Protein AF-A0A2E9XJE7-F1 (afdb_monomer)

pLDDT: mean 85.97, std 11.68, range [42.31, 97.25]

Radius of gyration: 36.04 Å; Cα contacts (8 Å, |Δi|>4): 326; chains: 1; bounding box: 102×70×94 Å

Foldseek 3Di:
DDDDDDDDPPPPPDDDDPVNVVVVVVVVVVVVVVVVVVVVVVVVVVVVVVVVVVVVVLVVVVVVVVVVLQVQQLAQDAADQDDCPDQDQADLLHFPDPPCFSNLSPCQKDKDAQDAFQDDDQPAATFAGRKMKIKGKHWDPDFDPDFDQQFWKWKCDPHDTTIDHSVVVVPDPPDDPPIGITTIWMWMWGAHPVRFIWIWIDGRRGIDYIDTD

Secondary structure (DSSP, 8-state):
-------------PPPPHHHHHHHHHHHHHHHHHHHHHHHHHHHHHHHHHHHHHHHHHHHHHHHHHHHHHHTTT---SSBPP--TTPPPPPTT----GGGGTGGGS-SEEEE-SPPTT-BSTT-PBBPTT--EEEEEEE-SS--SS--TT-EEEEEETTEEEEEEHHHHHHSS---TT-EEEEEEEEEEEEBTTS-EEEEEEETTEEPPPEE-

Nearest PDB structures (foldseek):
  3e2l-assembly2_D  TM=5.881E-01  e=7.732E+00  Streptomyces clavuligerus

Structure (mmCIF, N/CA/C/O backbone):
data_AF-A0A2E9XJE7-F1
#
_entry.id   AF-A0A2E9XJE7-F1
#
loop_
_atom_site.group_PDB
_atom_site.id
_atom_site.type_symbol
_atom_site.label_atom_id
_atom_site.label_alt_id
_atom_site.label_comp_id
_atom_site.label_asym_id
_atom_site.label_entity_id
_atom_site.label_seq_id
_atom_site.pdbx_PDB_ins_code
_atom_site.Cartn_x
_atom_site.Cartn_y
_atom_site.Cartn_z
_atom_site.occupancy
_atom_site.B_iso_or_equiv
_atom_site.auth_seq_id
_atom_site.auth_comp_id
_atom_site.auth_asym_id
_atom_site.auth_atom_id
_atom_site.pdbx_PDB_model_num
ATOM 1 N N . MET A 1 1 ? -74.891 51.636 64.991 1.00 42.31 1 MET A N 1
ATOM 2 C CA . MET A 1 1 ? -74.901 50.156 64.905 1.00 42.31 1 MET A CA 1
ATOM 3 C C . MET A 1 1 ? -75.033 49.793 63.431 1.00 42.31 1 MET A C 1
ATOM 5 O O . MET A 1 1 ? -75.981 50.263 62.832 1.00 42.31 1 MET A O 1
ATOM 9 N N . GLY A 1 2 ? -74.131 49.077 62.762 1.00 48.50 2 GLY A N 1
ATOM 10 C CA . GLY A 1 2 ? -72.952 48.334 63.213 1.00 48.50 2 GLY A CA 1
ATOM 11 C C . GLY A 1 2 ? -71.793 48.396 62.197 1.00 48.50 2 GLY A C 1
ATOM 12 O O . GLY A 1 2 ? -71.885 49.136 61.218 1.00 48.50 2 GLY A O 1
ATOM 13 N N . PRO A 1 3 ? -70.675 47.701 62.462 1.00 59.22 3 PRO A N 1
ATOM 14 C CA . PRO A 1 3 ? -69.428 47.903 61.730 1.00 59.22 3 PRO A CA 1
ATOM 15 C C . PRO A 1 3 ? -69.315 47.019 60.476 1.00 59.22 3 PRO A C 1
ATOM 17 O O . PRO A 1 3 ? -69.743 45.867 60.468 1.00 59.22 3 PRO A O 1
ATOM 20 N N . LEU A 1 4 ? -68.683 47.565 59.432 1.00 58.56 4 LEU A N 1
ATOM 21 C CA . LEU A 1 4 ? -68.211 46.838 58.250 1.00 58.56 4 LEU A CA 1
ATOM 22 C C . LEU A 1 4 ? -66.906 46.112 58.599 1.00 58.56 4 LEU A C 1
ATOM 24 O O . LEU A 1 4 ? -65.885 46.742 58.873 1.00 58.56 4 LEU A O 1
ATOM 28 N N . ILE A 1 5 ? -66.957 44.782 58.611 1.00 64.81 5 ILE A N 1
ATOM 29 C CA . ILE A 1 5 ? -65.820 43.909 58.907 1.00 64.81 5 ILE A CA 1
ATOM 30 C C . ILE A 1 5 ? -65.052 43.665 57.603 1.00 64.81 5 ILE A C 1
ATOM 32 O O . ILE A 1 5 ? -65.532 42.971 56.710 1.00 64.81 5 ILE A O 1
ATOM 36 N N . TRP A 1 6 ? -63.849 44.227 57.495 1.00 63.44 6 TRP A N 1
ATOM 37 C CA . TRP A 1 6 ? -62.890 43.870 56.452 1.00 63.44 6 TRP A CA 1
ATOM 38 C C . TRP A 1 6 ? -62.159 42.591 56.864 1.00 63.44 6 TRP A C 1
ATOM 40 O O . TRP A 1 6 ? -61.369 42.600 57.807 1.00 63.44 6 TRP A O 1
ATOM 50 N N . HIS A 1 7 ? -62.400 41.486 56.158 1.00 63.06 7 HIS A N 1
ATOM 51 C CA . HIS A 1 7 ? -61.581 40.283 56.292 1.00 63.06 7 HIS A CA 1
ATOM 52 C C . HIS A 1 7 ? -60.268 40.492 55.525 1.00 63.06 7 HIS A C 1
ATOM 54 O O . HIS A 1 7 ? -60.226 40.366 54.301 1.00 63.06 7 HIS A O 1
ATOM 60 N N . SER A 1 8 ? -59.180 40.817 56.229 1.00 65.38 8 SER A N 1
ATOM 61 C CA . SER A 1 8 ? -57.844 40.693 55.647 1.00 65.38 8 SER A CA 1
ATOM 62 C C . SER A 1 8 ? -57.460 39.211 55.647 1.00 65.38 8 SER A C 1
ATOM 64 O O . SER A 1 8 ? -57.259 38.586 56.687 1.00 65.38 8 SER A O 1
ATOM 66 N N . ASN A 1 9 ? -57.394 38.607 54.459 1.00 61.84 9 ASN A N 1
ATOM 67 C CA . ASN A 1 9 ? -56.789 37.288 54.301 1.00 61.84 9 ASN A CA 1
ATOM 68 C C . ASN A 1 9 ? -55.269 37.451 54.396 1.00 61.84 9 ASN A C 1
ATOM 70 O O . ASN A 1 9 ? -54.573 37.612 53.392 1.00 61.84 9 ASN A O 1
ATOM 74 N N . GLY A 1 10 ? -54.755 37.438 55.626 1.00 61.69 10 GLY A N 1
ATOM 75 C CA . GLY A 1 10 ? -53.336 37.248 55.885 1.00 61.69 10 GLY A CA 1
ATOM 76 C C . GLY A 1 10 ? -52.915 35.908 55.292 1.00 61.69 10 GLY A C 1
ATOM 77 O O . GLY A 1 10 ? -53.323 34.850 55.767 1.00 61.69 10 GLY A O 1
ATOM 78 N N . ARG A 1 11 ? -52.131 35.939 54.212 1.00 62.50 11 ARG A N 1
ATOM 79 C CA . ARG A 1 11 ? -51.530 34.729 53.648 1.00 62.50 11 ARG A CA 1
ATOM 80 C C . ARG A 1 11 ? -50.594 34.157 54.709 1.00 62.50 11 ARG A C 1
ATOM 82 O O . ARG A 1 11 ? -49.532 34.720 54.957 1.00 62.50 11 ARG A O 1
ATOM 89 N N . TYR A 1 12 ? -50.994 33.054 55.335 1.00 58.50 12 TYR A N 1
ATOM 90 C CA . TYR A 1 12 ? -50.113 32.270 56.191 1.00 58.50 12 TYR A CA 1
ATOM 91 C C . TYR A 1 12 ? -48.892 31.851 55.370 1.00 58.50 12 TYR A C 1
ATOM 93 O O . TYR A 1 12 ? -48.998 31.027 54.459 1.00 58.50 12 TYR A O 1
ATOM 101 N N . MET A 1 13 ? -47.731 32.423 55.677 1.00 62.25 13 MET A N 1
ATOM 102 C CA . MET A 1 13 ? -46.465 31.865 55.225 1.00 62.25 13 MET A CA 1
ATOM 103 C C . MET A 1 13 ? -46.243 30.562 55.994 1.00 62.25 13 MET A C 1
ATOM 105 O O . MET A 1 13 ? -45.842 30.568 57.154 1.00 62.25 13 MET A O 1
ATOM 109 N N . ARG A 1 14 ? -46.577 29.435 55.361 1.00 69.31 14 ARG A N 1
ATOM 110 C CA . ARG A 1 14 ? -46.209 28.105 55.850 1.00 69.31 14 ARG A CA 1
ATOM 111 C C . ARG A 1 14 ? -44.709 27.918 55.610 1.00 69.31 14 ARG A C 1
ATOM 113 O O . ARG A 1 14 ? -44.267 27.948 54.466 1.00 69.31 14 ARG A O 1
ATOM 120 N N . GLY A 1 15 ? -43.940 27.773 56.688 1.00 74.25 15 GLY A N 1
ATOM 121 C CA . GLY A 1 15 ? -42.554 27.311 56.618 1.00 74.25 15 GLY A CA 1
ATOM 122 C C . GLY A 1 15 ? -42.495 25.845 56.184 1.00 74.25 15 GLY A C 1
ATOM 123 O O . GLY A 1 15 ? -43.436 25.092 56.433 1.00 74.25 15 GLY A O 1
ATOM 124 N N . PHE A 1 16 ? -41.402 25.453 55.532 1.00 77.25 16 PHE A N 1
ATOM 125 C CA . PHE A 1 16 ? -41.155 24.060 55.161 1.00 77.25 16 PHE A CA 1
ATOM 126 C C . PHE A 1 16 ? -40.948 23.206 56.410 1.00 77.25 16 PHE A C 1
ATOM 128 O O . PHE A 1 16 ? -40.182 23.566 57.307 1.00 77.25 16 PHE A O 1
ATOM 135 N N . THR A 1 17 ? -41.606 22.056 56.455 1.00 87.06 17 THR A N 1
ATOM 136 C CA . THR A 1 17 ? -41.366 21.064 57.498 1.00 87.06 17 THR A CA 1
ATOM 137 C C . THR A 1 17 ? -40.082 20.283 57.192 1.00 87.06 17 THR A C 1
ATOM 139 O O . THR A 1 17 ? -39.720 20.054 56.038 1.00 87.06 17 THR A O 1
ATOM 142 N N . LEU A 1 18 ? -39.367 19.856 58.235 1.00 89.69 18 LEU A N 1
ATOM 143 C CA . LEU A 1 18 ? -38.165 19.019 58.123 1.00 89.69 18 LEU A CA 1
ATOM 144 C C . LEU A 1 18 ? -38.369 17.768 57.229 1.00 89.69 18 LEU A C 1
ATOM 146 O O . LEU A 1 18 ? -37.507 17.512 56.384 1.00 89.69 18 LEU A O 1
ATOM 150 N N . PRO A 1 19 ? -39.493 17.020 57.321 1.00 91.38 19 PRO A N 1
ATOM 151 C CA . PRO A 1 19 ? -39.753 15.908 56.406 1.00 91.38 19 PRO A CA 1
ATOM 152 C C . PRO A 1 19 ? -39.945 16.327 54.941 1.00 91.38 19 PRO A C 1
ATOM 154 O O . PRO A 1 19 ? -39.494 15.597 54.063 1.00 91.38 19 PRO A O 1
ATOM 157 N N . GLU A 1 20 ? -40.538 17.489 54.641 1.00 92.00 20 GLU A N 1
ATOM 158 C CA . GLU A 1 20 ? -40.658 17.974 53.253 1.00 92.00 20 GLU A CA 1
ATOM 159 C C . GLU A 1 20 ? -39.285 18.279 52.635 1.00 92.00 20 GLU A C 1
ATOM 161 O O . GLU A 1 20 ? -39.055 17.972 51.465 1.00 92.00 20 GLU A O 1
ATOM 166 N N . LEU A 1 21 ? -38.347 18.819 53.423 1.00 91.75 21 LEU A N 1
ATOM 167 C CA . LEU A 1 21 ? -36.981 19.091 52.965 1.00 91.75 21 LEU A CA 1
ATOM 168 C C . LEU A 1 21 ? -36.206 17.794 52.672 1.00 91.75 21 LEU A C 1
ATOM 170 O O . LEU A 1 21 ? -35.522 17.693 51.653 1.00 91.75 21 LEU A O 1
ATOM 174 N N . LEU A 1 22 ? -36.339 16.787 53.540 1.00 94.62 22 LEU A N 1
ATOM 175 C CA . LEU A 1 22 ? -35.712 15.475 53.344 1.00 94.62 22 LEU A CA 1
ATOM 176 C C . LEU A 1 22 ? -36.278 14.753 52.114 1.00 94.62 22 LEU A C 1
ATOM 178 O O . LEU A 1 22 ? -35.524 14.156 51.338 1.00 94.62 22 LEU A O 1
ATOM 182 N N . LEU A 1 23 ? -37.595 14.838 51.901 1.00 94.56 23 LEU A N 1
ATOM 183 C CA . LEU A 1 23 ? -38.235 14.248 50.728 1.00 94.56 23 LEU A CA 1
ATOM 184 C C . LEU A 1 23 ? -37.757 14.933 49.439 1.00 94.56 23 LEU A C 1
ATOM 186 O O . LEU A 1 23 ? -37.375 14.257 48.488 1.00 94.56 23 LEU A O 1
ATOM 190 N N . ALA A 1 24 ? -37.698 16.266 49.424 1.00 95.19 24 ALA A N 1
ATOM 191 C CA . ALA A 1 24 ? -37.199 17.021 48.277 1.00 95.19 24 ALA A CA 1
ATOM 192 C C . ALA A 1 24 ? -35.726 16.694 47.959 1.00 95.19 24 ALA A C 1
ATOM 194 O O . ALA A 1 24 ? -35.382 16.470 46.797 1.00 95.19 24 ALA A O 1
ATOM 195 N N . ALA A 1 25 ? -34.863 16.610 48.979 1.00 93.81 25 ALA A N 1
ATOM 196 C CA . ALA A 1 25 ? -33.447 16.282 48.804 1.00 93.81 25 ALA A CA 1
ATOM 197 C C . ALA A 1 25 ? -33.233 14.853 48.273 1.00 93.81 25 ALA A C 1
ATOM 199 O O . ALA A 1 25 ? -32.444 14.652 47.348 1.00 93.81 25 ALA A O 1
ATOM 200 N N . SER A 1 26 ? -33.954 13.867 48.816 1.00 95.94 26 SER A N 1
ATOM 201 C CA . SER A 1 26 ? -33.858 12.470 48.364 1.00 95.94 26 SER A CA 1
ATOM 202 C C . SER A 1 26 ? -34.332 12.289 46.919 1.00 95.94 26 SER A C 1
ATOM 204 O O . SER A 1 26 ? -33.652 11.626 46.137 1.00 95.94 26 SER A O 1
ATOM 206 N N . LEU A 1 27 ? -35.432 12.940 46.524 1.00 96.25 27 LEU A N 1
ATOM 207 C CA . LEU A 1 27 ? -35.902 12.943 45.135 1.00 96.25 27 LEU A CA 1
ATOM 208 C C . LEU A 1 27 ? -34.894 13.609 44.190 1.00 96.25 27 LEU A C 1
ATOM 210 O O . LEU A 1 27 ? -34.630 13.082 43.111 1.00 96.25 27 LEU A O 1
ATOM 214 N N . GLY A 1 28 ? -34.284 14.723 44.606 1.00 96.69 28 GLY A N 1
ATOM 215 C CA . GLY A 1 28 ? -33.221 15.376 43.840 1.00 96.69 28 GLY A CA 1
ATOM 216 C C . GLY A 1 28 ? -32.027 14.449 43.589 1.00 96.69 28 GLY A C 1
ATOM 217 O O . GLY A 1 28 ? -31.565 14.341 42.456 1.00 96.69 28 GLY A O 1
ATOM 218 N N . LEU A 1 29 ? -31.574 13.733 44.622 1.00 96.12 29 LEU A N 1
ATOM 219 C CA . LEU A 1 29 ? -30.493 12.743 44.532 1.00 96.12 29 LEU A CA 1
ATOM 220 C C . LEU A 1 29 ? -30.842 11.551 43.630 1.00 96.12 29 LEU A C 1
ATOM 222 O O . LEU A 1 29 ? -30.001 11.102 42.856 1.00 96.12 29 LEU A O 1
ATOM 226 N N . LEU A 1 30 ? -32.077 11.050 43.693 1.00 97.00 30 LEU A N 1
ATOM 227 C CA . LEU A 1 30 ? -32.526 9.955 42.827 1.00 97.00 30 LEU A CA 1
ATOM 228 C C . LEU A 1 30 ? -32.518 10.360 41.348 1.00 97.00 30 LEU A C 1
ATOM 230 O O . LEU A 1 30 ? -32.055 9.599 40.497 1.00 97.00 30 LEU A O 1
ATOM 234 N N . ILE A 1 31 ? -32.993 11.569 41.040 1.00 96.81 31 ILE A N 1
ATOM 235 C CA . ILE A 1 31 ? -33.019 12.085 39.667 1.00 96.81 31 ILE A CA 1
ATOM 236 C C . ILE A 1 31 ? -31.596 12.310 39.144 1.00 96.81 31 ILE A C 1
ATOM 238 O O . ILE A 1 31 ? -31.288 11.915 38.018 1.00 96.81 31 ILE A O 1
ATOM 242 N N . THR A 1 32 ? -30.712 12.922 39.941 1.00 97.25 32 THR A N 1
ATOM 243 C CA . THR A 1 32 ? -29.322 13.151 39.515 1.00 97.25 32 THR A CA 1
ATOM 244 C C . THR A 1 32 ? -28.576 11.842 39.304 1.00 97.25 32 THR A C 1
ATOM 246 O O . THR A 1 32 ? -27.856 11.727 38.315 1.00 97.25 32 THR A O 1
ATOM 249 N N . TRP A 1 33 ? -28.788 10.840 40.161 1.00 96.31 33 TRP A N 1
ATOM 250 C CA . TRP A 1 33 ? -28.203 9.513 39.987 1.00 96.31 33 TRP A CA 1
ATOM 251 C C . TRP A 1 33 ? -28.627 8.871 38.659 1.00 96.31 33 TRP A C 1
ATOM 253 O O . TRP A 1 33 ? -27.770 8.481 37.866 1.00 96.31 33 TRP A O 1
ATOM 263 N N . GLY A 1 34 ? -29.929 8.880 38.349 1.00 95.50 34 GLY A N 1
ATOM 264 C CA . GLY A 1 34 ? -30.425 8.390 37.060 1.00 95.50 34 GLY A CA 1
ATOM 265 C C . GLY A 1 34 ? -29.818 9.136 35.864 1.00 95.50 34 GLY A C 1
ATOM 266 O O . GLY A 1 34 ? -29.434 8.519 34.871 1.00 95.50 34 GLY A O 1
ATOM 267 N N . MET A 1 35 ? -29.657 10.459 35.962 1.00 96.81 35 MET A N 1
ATOM 268 C CA . MET A 1 35 ? -29.031 11.263 34.906 1.00 96.81 35 MET A CA 1
ATOM 269 C C . MET A 1 35 ? -27.545 10.929 34.713 1.00 96.81 35 MET A C 1
ATOM 271 O O . MET A 1 35 ? -27.065 10.877 33.578 1.00 96.81 35 MET A O 1
ATOM 275 N N . VAL A 1 36 ? -26.811 10.687 35.804 1.00 96.56 36 VAL A N 1
ATOM 276 C CA . VAL A 1 36 ? -25.402 10.272 35.752 1.00 96.56 36 VAL A CA 1
ATOM 277 C C . VAL A 1 36 ? -25.267 8.939 35.023 1.00 96.56 36 VAL A C 1
ATOM 279 O O . VAL A 1 36 ? -24.423 8.832 34.133 1.00 96.56 36 VAL A O 1
ATOM 282 N N . ASP A 1 37 ? -26.120 7.963 35.326 1.00 94.62 37 ASP A N 1
ATOM 283 C CA . ASP A 1 37 ? -26.086 6.649 34.679 1.00 94.62 37 ASP A CA 1
ATOM 284 C C . ASP A 1 37 ? -26.396 6.729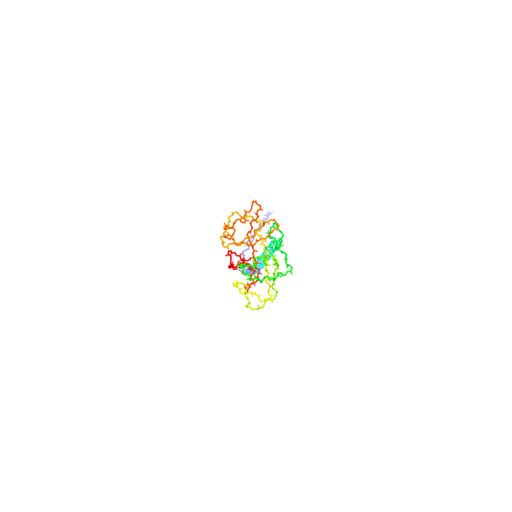 33.182 1.00 94.62 37 ASP A C 1
ATOM 286 O O . ASP A 1 37 ? -25.676 6.149 32.360 1.00 94.62 37 ASP A O 1
ATOM 290 N N . LEU A 1 38 ? -27.418 7.503 32.807 1.00 95.62 38 LEU A N 1
ATOM 291 C CA . LEU A 1 38 ? -27.763 7.741 31.405 1.00 95.62 38 LEU A CA 1
ATOM 292 C C . LEU A 1 38 ? -26.617 8.417 30.649 1.00 95.62 38 LEU A C 1
ATOM 294 O O . LEU A 1 38 ? -26.251 7.979 29.556 1.00 95.62 38 LEU A O 1
ATOM 298 N N . ASN A 1 39 ? -26.012 9.453 31.234 1.00 96.94 39 ASN A N 1
ATOM 299 C CA . ASN A 1 39 ? -24.903 10.163 30.608 1.00 96.94 39 ASN A CA 1
ATOM 300 C C . ASN A 1 39 ? -23.653 9.277 30.500 1.00 96.94 39 ASN A C 1
ATOM 302 O O . ASN A 1 39 ? -23.011 9.225 29.452 1.00 96.94 39 ASN A O 1
ATOM 306 N N . ALA A 1 40 ? -23.336 8.511 31.546 1.00 95.44 40 ALA A N 1
ATOM 307 C CA . ALA A 1 40 ? -22.239 7.550 31.520 1.00 95.44 40 ALA A CA 1
ATOM 308 C C . ALA A 1 40 ? -22.445 6.498 30.423 1.00 95.44 40 ALA A C 1
ATOM 310 O O . ALA A 1 40 ? -21.494 6.129 29.730 1.00 95.44 40 ALA A O 1
ATOM 311 N N . ASN A 1 41 ? -23.684 6.039 30.229 1.00 95.19 41 ASN A N 1
ATOM 312 C CA . ASN A 1 41 ? -24.013 5.115 29.156 1.00 95.19 41 ASN A CA 1
ATOM 313 C C . ASN A 1 41 ? -23.874 5.756 27.771 1.00 95.19 41 ASN A C 1
ATOM 315 O O . ASN A 1 41 ? -23.239 5.175 26.893 1.00 95.19 41 ASN A O 1
ATOM 319 N N . SER A 1 42 ? -24.389 6.974 27.601 1.00 95.00 42 SER A N 1
ATOM 320 C CA . SER A 1 42 ? -24.251 7.750 26.366 1.00 95.00 42 SER A CA 1
ATOM 321 C C . SER A 1 42 ? -22.780 7.926 25.975 1.00 95.00 42 SER A C 1
ATOM 323 O O . SER A 1 42 ? -22.388 7.626 24.850 1.00 95.00 42 SER A O 1
ATOM 325 N N . LEU A 1 43 ? -21.918 8.284 26.934 1.00 96.19 43 LEU A N 1
ATOM 326 C CA . LEU A 1 43 ? -20.478 8.425 26.705 1.00 96.19 43 LEU A CA 1
ATOM 327 C C . LEU A 1 43 ? -19.802 7.110 26.294 1.00 96.19 43 LEU A C 1
ATOM 329 O O . LEU A 1 43 ? -18.887 7.128 25.471 1.00 96.19 43 LEU A O 1
ATOM 333 N N . ARG A 1 44 ? -20.226 5.965 26.845 1.00 95.19 44 ARG A N 1
ATOM 334 C CA . ARG A 1 44 ? -19.712 4.648 26.424 1.00 95.19 44 ARG A CA 1
ATOM 335 C C . ARG A 1 44 ? -20.092 4.339 24.978 1.00 95.19 44 ARG A C 1
ATOM 337 O O . ARG A 1 44 ? -19.219 3.948 24.207 1.00 95.19 44 ARG A O 1
ATOM 344 N N . VAL A 1 45 ? -21.352 4.568 24.611 1.00 95.44 45 VAL A N 1
ATOM 345 C CA . VAL A 1 45 ? -21.853 4.356 23.245 1.00 95.44 45 VAL A CA 1
ATOM 346 C C . VAL A 1 45 ? -21.134 5.268 22.251 1.00 95.44 45 VAL A C 1
ATOM 348 O O . VAL A 1 45 ? -20.668 4.795 21.220 1.00 95.44 45 VAL A O 1
ATOM 351 N N . LEU A 1 46 ? -20.957 6.552 22.577 1.00 95.81 46 LEU A N 1
ATOM 352 C CA . LEU A 1 46 ? -20.238 7.494 21.714 1.00 95.81 46 LEU A CA 1
ATOM 353 C C . LEU A 1 46 ? -18.792 7.057 21.454 1.00 95.81 46 LEU A C 1
ATOM 355 O O . LEU A 1 46 ? -18.341 7.093 20.313 1.00 95.81 46 LEU A O 1
ATOM 359 N N . ARG A 1 47 ? -18.077 6.582 22.482 1.00 94.81 47 ARG A N 1
ATOM 360 C CA . ARG A 1 47 ? -16.707 6.061 22.316 1.00 94.81 47 ARG A CA 1
ATOM 361 C C . ARG A 1 47 ? -16.660 4.809 21.447 1.00 94.81 47 ARG A C 1
ATOM 363 O O . ARG A 1 47 ? -15.691 4.615 20.722 1.00 94.81 47 ARG A O 1
ATOM 370 N N . GLN A 1 48 ? -17.671 3.950 21.539 1.00 94.94 48 GLN A N 1
ATOM 371 C CA . GLN A 1 48 ? -17.766 2.771 20.685 1.00 94.94 48 GLN A CA 1
ATOM 372 C C . GLN A 1 48 ? -17.982 3.176 19.224 1.00 94.94 48 GLN A C 1
ATOM 374 O O . GLN A 1 48 ? -17.227 2.741 18.364 1.00 94.94 48 GLN A O 1
ATOM 379 N N . ILE A 1 49 ? -18.922 4.092 18.969 1.00 95.50 49 ILE A N 1
ATOM 380 C CA . ILE A 1 49 ? -19.176 4.629 17.626 1.00 95.50 49 ILE A CA 1
ATOM 381 C C . ILE A 1 49 ? -17.909 5.261 17.041 1.00 95.50 49 ILE A C 1
ATOM 383 O O . ILE A 1 49 ? -17.604 5.027 15.878 1.00 95.50 49 ILE A O 1
ATOM 387 N N . GLN A 1 50 ? -17.147 6.021 17.832 1.00 95.00 50 GLN A N 1
ATOM 388 C CA . GLN A 1 50 ? -15.891 6.625 17.374 1.00 95.00 50 GLN A CA 1
ATOM 389 C C . GLN A 1 50 ? -14.859 5.574 16.944 1.00 95.00 50 GLN A C 1
ATOM 391 O O . GLN A 1 50 ? -14.278 5.698 15.872 1.00 95.00 50 GLN A O 1
ATOM 396 N N . ARG A 1 51 ? -14.672 4.506 17.729 1.00 91.69 51 ARG A N 1
ATOM 397 C CA . ARG A 1 51 ? -13.748 3.414 17.372 1.00 91.69 51 ARG A CA 1
ATOM 398 C C . ARG A 1 51 ? -14.181 2.680 16.105 1.00 91.69 51 ARG A C 1
ATOM 400 O O . ARG A 1 51 ? -13.343 2.352 15.269 1.00 91.69 51 ARG A O 1
ATOM 407 N N . ASP A 1 52 ? -15.481 2.447 15.957 1.00 92.62 52 ASP A N 1
ATOM 408 C CA . ASP A 1 52 ? -16.029 1.805 14.763 1.00 92.62 52 ASP A CA 1
ATOM 409 C C . ASP A 1 52 ? -15.850 2.714 13.533 1.00 92.62 52 ASP A C 1
ATOM 411 O O . ASP A 1 52 ? -15.462 2.248 12.462 1.00 92.62 52 ASP A O 1
ATOM 415 N N . GLN A 1 53 ? -16.053 4.027 13.689 1.00 93.88 53 GLN A N 1
ATOM 416 C CA . GLN A 1 53 ? -15.810 5.022 12.641 1.00 93.88 53 GLN A CA 1
ATOM 417 C C . GLN A 1 53 ? -14.342 5.055 12.205 1.00 93.88 53 GLN A C 1
ATOM 419 O O . GLN A 1 53 ? -14.082 5.001 11.004 1.00 93.88 53 GLN A O 1
ATOM 424 N N . GLU A 1 54 ? -13.397 5.071 13.148 1.00 90.44 54 GLU A N 1
ATOM 425 C CA . GLU A 1 54 ? -11.958 5.016 12.857 1.00 90.44 54 GLU A CA 1
ATOM 426 C C . GLU A 1 54 ? -11.594 3.754 12.057 1.00 90.44 54 GLU A C 1
ATOM 428 O O . GLU A 1 54 ? -10.881 3.832 11.053 1.00 90.44 54 GLU A O 1
ATOM 433 N N . ALA A 1 55 ? -12.132 2.590 12.438 1.00 88.75 55 ALA A N 1
ATOM 434 C CA . ALA A 1 55 ? -11.897 1.337 11.722 1.00 88.75 55 ALA A CA 1
ATOM 435 C C . ALA A 1 55 ? -12.487 1.356 10.299 1.00 88.75 55 ALA A C 1
ATOM 437 O O . ALA A 1 55 ? -11.856 0.887 9.346 1.00 88.75 55 ALA A O 1
ATOM 438 N N . HIS A 1 56 ? -13.686 1.919 10.129 1.00 92.81 56 HIS A N 1
ATOM 439 C CA . HIS A 1 56 ? -14.326 2.052 8.821 1.00 92.81 56 HIS A CA 1
ATOM 440 C C . HIS A 1 56 ? -13.596 3.034 7.902 1.00 92.81 56 HIS A C 1
ATOM 442 O O . HIS A 1 56 ? -13.452 2.764 6.706 1.00 92.81 56 HIS A O 1
ATOM 448 N N . GLU A 1 57 ? -13.126 4.159 8.434 1.00 93.06 57 GLU A N 1
ATOM 449 C CA . GLU A 1 57 ? -12.354 5.142 7.680 1.00 93.06 57 GLU A CA 1
ATOM 450 C C . GLU A 1 57 ? -10.995 4.575 7.262 1.00 93.06 57 GLU A C 1
ATOM 452 O O . GLU A 1 57 ? -10.660 4.621 6.076 1.00 93.06 57 GLU A O 1
ATOM 457 N N . GLY A 1 58 ? -10.276 3.934 8.190 1.00 90.69 58 GLY A N 1
ATOM 458 C CA . GLY A 1 58 ? -9.019 3.244 7.897 1.00 90.69 58 GLY A CA 1
ATOM 459 C C . GLY A 1 58 ? -9.188 2.156 6.834 1.00 90.69 58 GLY A C 1
ATOM 460 O O . GLY A 1 58 ? -8.413 2.084 5.881 1.00 90.69 58 GLY A O 1
ATOM 461 N N . GLY A 1 59 ? -10.266 1.368 6.917 1.00 91.25 59 GLY A N 1
ATOM 462 C CA . GLY A 1 59 ? -10.604 0.374 5.897 1.00 91.25 59 GLY A CA 1
ATOM 463 C C . GLY A 1 59 ? -10.853 0.991 4.516 1.00 91.25 59 GLY A C 1
ATOM 464 O O . GLY A 1 59 ? -10.321 0.509 3.514 1.00 91.25 59 GLY A O 1
ATOM 465 N N . ARG A 1 60 ? -11.618 2.089 4.438 1.00 93.62 60 ARG A N 1
ATOM 466 C CA . ARG A 1 60 ? -11.865 2.803 3.171 1.00 93.62 60 ARG A CA 1
ATOM 467 C C . ARG A 1 60 ? -10.584 3.396 2.591 1.00 93.62 60 ARG A C 1
ATOM 469 O O . ARG A 1 60 ? -10.373 3.280 1.385 1.00 93.62 60 ARG A O 1
ATOM 476 N N . PHE A 1 61 ? -9.741 3.994 3.428 1.00 94.31 61 PHE A N 1
ATOM 477 C CA . PHE A 1 61 ? -8.456 4.553 3.019 1.00 94.31 61 PHE A CA 1
ATOM 478 C C . PHE A 1 61 ? -7.524 3.472 2.453 1.00 94.31 61 PHE A C 1
ATOM 480 O O . PHE A 1 61 ? -7.011 3.613 1.341 1.00 94.31 61 PHE A O 1
ATOM 487 N N . ALA A 1 62 ? -7.374 2.352 3.166 1.00 93.06 62 ALA A N 1
ATOM 488 C CA . ALA A 1 62 ? -6.576 1.214 2.721 1.00 93.06 62 ALA A CA 1
ATOM 489 C C . ALA A 1 62 ? -7.068 0.651 1.376 1.00 93.06 62 ALA A C 1
ATOM 491 O O . ALA A 1 62 ? -6.266 0.418 0.468 1.00 93.06 62 ALA A O 1
ATOM 492 N N . LEU A 1 63 ? -8.385 0.481 1.213 1.00 93.75 63 LEU A N 1
ATOM 493 C CA . LEU A 1 63 ? -8.980 -0.012 -0.032 1.00 93.75 63 LEU A CA 1
ATOM 494 C C . LEU A 1 63 ? -8.800 0.957 -1.202 1.00 93.75 63 LEU A C 1
ATOM 496 O O . LEU A 1 63 ? -8.474 0.513 -2.303 1.00 93.75 63 LEU A O 1
ATOM 500 N N . ASP A 1 64 ? -8.984 2.264 -0.998 1.00 95.75 64 ASP A N 1
ATOM 501 C CA . ASP A 1 64 ? -8.774 3.242 -2.071 1.00 95.75 64 ASP A CA 1
ATOM 502 C C . ASP A 1 64 ? -7.30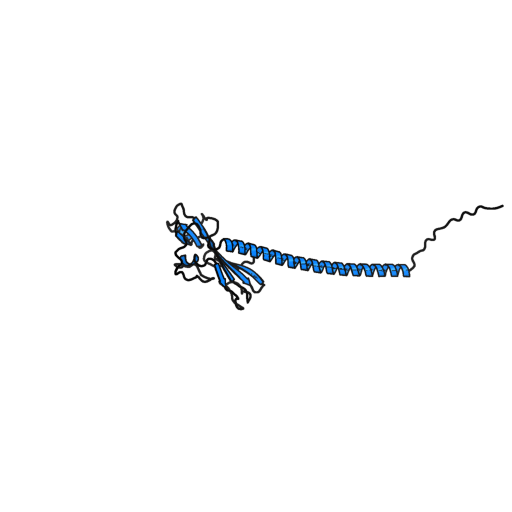1 3.289 -2.493 1.00 95.75 64 ASP A C 1
ATOM 504 O O . ASP A 1 64 ? -6.982 3.324 -3.687 1.00 95.75 64 ASP A O 1
ATOM 508 N N . ARG A 1 65 ? -6.385 3.152 -1.527 1.00 92.81 65 ARG A N 1
ATOM 509 C CA . ARG A 1 65 ? -4.955 3.067 -1.811 1.00 92.81 65 ARG A CA 1
ATOM 510 C C . ARG A 1 65 ? -4.593 1.814 -2.607 1.00 92.81 65 ARG A C 1
ATOM 512 O O . ARG A 1 65 ? -3.871 1.922 -3.599 1.00 92.81 65 ARG A O 1
ATOM 519 N N . LEU A 1 66 ? -5.113 0.648 -2.221 1.00 94.12 66 LEU A N 1
ATOM 520 C CA . LEU A 1 66 ? -4.950 -0.595 -2.983 1.00 94.12 66 LEU A CA 1
ATOM 521 C C . LEU A 1 66 ? -5.528 -0.458 -4.393 1.00 94.12 66 LEU A C 1
ATOM 523 O O . LEU A 1 66 ? -4.877 -0.827 -5.368 1.00 94.12 66 LEU A O 1
ATOM 527 N N . ARG A 1 67 ? -6.721 0.132 -4.524 1.00 95.38 67 ARG A N 1
ATOM 528 C CA . ARG A 1 67 ? -7.370 0.364 -5.818 1.00 95.38 67 ARG A CA 1
ATOM 529 C C . ARG A 1 67 ? -6.512 1.230 -6.735 1.00 95.38 67 ARG A C 1
ATOM 531 O O . ARG A 1 67 ? -6.417 0.936 -7.924 1.00 95.38 67 ARG A O 1
ATOM 538 N N . GLN A 1 68 ? -5.898 2.287 -6.209 1.00 93.62 68 GLN A N 1
ATOM 539 C CA . GLN A 1 68 ? -5.010 3.157 -6.978 1.00 93.62 68 GLN A CA 1
ATOM 540 C C . GLN A 1 68 ? -3.776 2.407 -7.494 1.00 93.62 68 GLN A C 1
ATOM 542 O O . GLN A 1 68 ? -3.392 2.589 -8.647 1.00 93.62 68 GLN A O 1
ATOM 547 N N . GLU A 1 69 ? -3.174 1.557 -6.665 1.00 93.00 69 GLU A N 1
ATOM 548 C CA . GLU A 1 69 ? -1.978 0.790 -7.030 1.00 93.00 69 GLU A CA 1
ATOM 549 C C . GLU A 1 69 ? -2.310 -0.317 -8.039 1.00 93.00 69 GLU A C 1
ATOM 551 O O . GLU A 1 69 ? -1.639 -0.437 -9.061 1.00 93.00 69 GLU A O 1
ATOM 556 N N . ILE A 1 70 ? -3.411 -1.050 -7.835 1.00 94.56 70 ILE A N 1
ATOM 557 C CA . ILE A 1 70 ? -3.886 -2.080 -8.774 1.00 94.56 70 ILE A CA 1
ATOM 558 C C . ILE A 1 70 ? -4.230 -1.469 -10.140 1.00 94.56 70 ILE A C 1
ATOM 560 O O . ILE A 1 70 ? -3.944 -2.073 -11.168 1.00 94.56 70 ILE A O 1
ATOM 564 N N . ARG A 1 71 ? -4.792 -0.253 -10.184 1.00 94.38 71 ARG A N 1
ATOM 565 C CA . ARG A 1 71 ? -5.070 0.459 -11.449 1.00 94.38 71 ARG A CA 1
ATOM 566 C C . ARG A 1 71 ? -3.817 0.763 -12.269 1.00 94.38 71 ARG A C 1
ATOM 568 O O . ARG A 1 71 ? -3.925 0.908 -13.481 1.00 94.38 71 ARG A O 1
ATOM 575 N N . LEU A 1 72 ? -2.664 0.902 -11.618 1.00 92.62 72 LEU A N 1
ATOM 576 C CA . LEU A 1 72 ? -1.378 1.128 -12.276 1.00 92.62 72 LEU A CA 1
ATOM 577 C C . LEU A 1 72 ? -0.613 -0.178 -12.523 1.00 92.62 72 LEU A C 1
ATOM 579 O O . LEU A 1 72 ? 0.470 -0.137 -13.104 1.00 92.62 72 LEU A O 1
ATOM 583 N N . ALA A 1 73 ? -1.133 -1.329 -12.095 1.00 93.19 73 ALA A N 1
ATOM 584 C CA . ALA A 1 73 ? -0.459 -2.604 -12.282 1.00 93.19 73 ALA A CA 1
ATOM 585 C C . ALA A 1 73 ? -0.212 -2.874 -13.772 1.00 93.19 73 ALA A C 1
ATOM 587 O O . ALA A 1 73 ? -1.114 -2.750 -14.599 1.00 93.19 73 ALA A O 1
ATOM 588 N N . GLY A 1 74 ? 1.026 -3.225 -14.119 1.00 91.06 74 GLY A N 1
ATOM 589 C CA . GLY A 1 74 ? 1.424 -3.509 -15.501 1.00 91.06 74 GLY A CA 1
ATOM 590 C C . GLY A 1 74 ? 1.613 -2.275 -16.381 1.00 91.06 74 GLY A C 1
ATOM 591 O O . GLY A 1 74 ? 2.028 -2.406 -17.530 1.00 91.06 74 GLY A O 1
ATOM 592 N N . PHE A 1 75 ? 1.369 -1.069 -15.864 1.00 92.25 75 PHE A N 1
ATOM 593 C CA . PHE A 1 75 ? 1.765 0.147 -16.559 1.00 92.25 75 PHE A CA 1
ATOM 594 C C . PHE A 1 75 ? 3.283 0.295 -16.476 1.00 92.25 75 PHE A C 1
ATOM 596 O O . PHE A 1 75 ? 3.807 0.551 -15.398 1.00 92.25 75 PHE A O 1
ATOM 603 N N . PHE A 1 76 ? 3.987 0.171 -17.600 1.00 90.81 76 PHE A N 1
ATOM 604 C CA . PHE A 1 76 ? 5.448 0.311 -17.653 1.00 90.81 76 PHE A CA 1
ATOM 605 C C . PHE A 1 76 ? 5.932 1.457 -18.556 1.00 90.81 76 PHE A C 1
ATOM 607 O O . PHE A 1 76 ? 7.086 1.865 -18.471 1.00 90.81 76 PHE A O 1
ATOM 614 N N . GLY A 1 77 ? 5.041 2.052 -19.349 1.00 88.31 77 GLY A N 1
ATOM 615 C CA . GLY A 1 77 ? 5.355 3.140 -20.273 1.00 88.31 77 GLY A CA 1
ATOM 616 C C . GLY A 1 77 ? 4.832 2.859 -21.678 1.00 88.31 77 GLY A C 1
ATOM 617 O O . GLY A 1 77 ? 4.034 1.947 -21.885 1.00 88.31 77 GLY A O 1
ATOM 618 N N . SER A 1 78 ? 5.269 3.668 -22.641 1.00 83.19 78 SER A N 1
ATOM 619 C CA . SER A 1 78 ? 4.941 3.503 -24.058 1.00 83.19 78 SER A CA 1
ATOM 620 C C . SER A 1 78 ? 5.933 2.545 -24.718 1.00 83.19 78 SER A C 1
ATOM 622 O O . SER A 1 78 ? 6.952 2.967 -25.254 1.00 83.19 78 SER A O 1
ATOM 624 N N . GLY A 1 79 ? 5.650 1.251 -24.655 1.00 79.50 79 GLY A N 1
ATOM 625 C CA . GLY A 1 79 ? 6.412 0.217 -25.347 1.00 79.50 79 GLY A CA 1
ATOM 626 C C . GLY A 1 79 ? 5.669 -1.112 -25.291 1.00 79.50 79 GLY A C 1
ATOM 627 O O . GLY A 1 79 ? 4.759 -1.289 -24.480 1.00 79.50 79 GLY A O 1
ATOM 628 N N . SER A 1 80 ? 6.025 -2.035 -26.175 1.00 76.44 80 SER A N 1
ATOM 629 C CA . SER A 1 80 ? 5.598 -3.424 -26.075 1.00 76.44 80 SER A CA 1
ATOM 630 C C . SER A 1 80 ? 6.376 -4.121 -24.967 1.00 76.44 80 SER A C 1
ATOM 632 O O . SER A 1 80 ? 7.591 -3.951 -24.839 1.00 76.44 80 SER A O 1
ATOM 634 N N . LEU A 1 81 ? 5.668 -4.927 -24.181 1.00 74.75 81 LEU A N 1
ATOM 635 C CA . LEU A 1 81 ? 6.311 -5.869 -23.274 1.00 74.75 81 LEU A CA 1
ATOM 636 C C . LEU A 1 81 ? 7.108 -6.878 -24.119 1.00 74.75 81 LEU A C 1
ATOM 638 O O . LEU A 1 81 ? 6.618 -7.274 -25.183 1.00 74.75 81 LEU A O 1
ATOM 642 N N . PRO A 1 82 ? 8.309 -7.294 -23.683 1.00 66.75 82 PRO A N 1
ATOM 643 C CA . PRO A 1 82 ? 9.012 -8.399 -24.328 1.00 66.75 82 PRO A CA 1
ATOM 644 C C . PRO A 1 82 ? 8.101 -9.638 -24.361 1.00 66.75 82 PRO A C 1
ATOM 646 O O . PRO A 1 82 ? 7.307 -9.845 -23.442 1.00 66.75 82 PRO A O 1
ATOM 649 N N . SER A 1 83 ? 8.158 -10.428 -25.439 1.00 59.69 83 SER A N 1
ATOM 650 C CA . SER A 1 83 ? 7.280 -11.590 -25.640 1.00 59.69 83 SER A CA 1
ATOM 651 C C . SER A 1 83 ? 7.388 -12.562 -24.460 1.00 59.69 83 SER A C 1
ATOM 653 O O . SER A 1 83 ? 8.423 -13.187 -24.247 1.00 59.69 83 SER A O 1
ATOM 655 N N . THR A 1 84 ? 6.304 -12.678 -23.695 1.00 56.97 84 THR A N 1
ATOM 656 C CA . THR A 1 84 ? 6.221 -13.351 -22.389 1.00 56.97 84 THR A CA 1
ATOM 657 C C . THR A 1 84 ?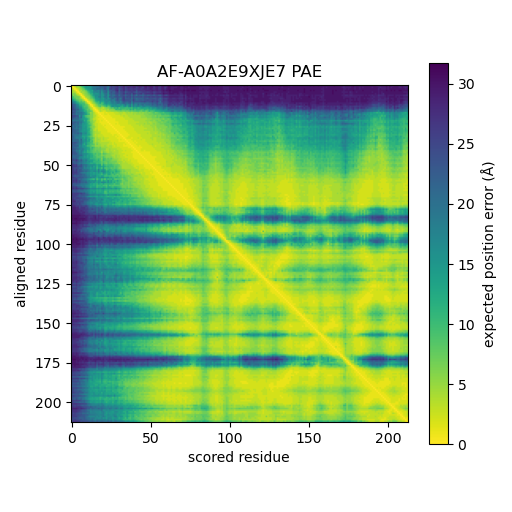 6.020 -14.867 -22.464 1.00 56.97 84 THR A C 1
ATOM 659 O O . THR A 1 84 ? 5.861 -15.500 -21.422 1.00 56.97 84 THR A O 1
ATOM 662 N N . GLU A 1 85 ? 6.020 -15.471 -23.656 1.00 53.19 85 GLU A N 1
ATOM 663 C CA . GLU A 1 85 ? 5.511 -16.838 -23.874 1.00 53.19 85 GLU A CA 1
ATOM 664 C C . GLU A 1 85 ? 6.296 -17.954 -23.160 1.00 53.19 85 GLU A C 1
ATOM 666 O O . GLU A 1 85 ? 5.799 -19.073 -23.063 1.00 53.19 85 GLU A O 1
ATOM 671 N N . LEU A 1 86 ? 7.472 -17.663 -22.594 1.00 53.19 86 LEU A N 1
ATOM 672 C CA . LEU A 1 86 ? 8.273 -18.621 -21.815 1.00 53.19 86 LEU A CA 1
ATOM 673 C C . LEU A 1 86 ? 8.842 -18.040 -20.510 1.00 53.19 86 LEU A C 1
ATOM 675 O O . LEU A 1 86 ? 9.700 -18.662 -19.886 1.00 53.19 86 LEU A O 1
ATOM 679 N N . MET A 1 87 ? 8.405 -16.851 -20.086 1.00 62.44 87 MET A N 1
ATOM 680 C CA . MET A 1 87 ? 8.994 -16.210 -18.910 1.00 62.44 87 MET A CA 1
ATOM 681 C C . MET A 1 87 ? 8.514 -16.878 -17.623 1.00 62.44 87 MET A C 1
ATOM 683 O O . MET A 1 87 ? 7.324 -16.869 -17.298 1.00 62.44 87 MET A O 1
ATOM 687 N N . GLU A 1 88 ? 9.458 -17.425 -16.861 1.00 70.25 88 GLU A N 1
ATOM 688 C CA . GLU A 1 88 ? 9.194 -17.925 -15.519 1.00 70.25 88 GLU A CA 1
ATOM 689 C C . GLU A 1 88 ? 8.682 -16.774 -14.644 1.00 70.25 88 GLU A C 1
ATOM 691 O O . GLU A 1 88 ? 9.285 -15.700 -14.565 1.00 70.25 88 GLU A O 1
ATOM 696 N N . ARG A 1 89 ? 7.532 -16.982 -13.997 1.00 78.38 89 ARG A N 1
ATOM 697 C CA . ARG A 1 89 ? 6.917 -15.978 -13.128 1.00 78.38 89 ARG A CA 1
ATOM 698 C C . ARG A 1 89 ? 7.875 -15.648 -11.973 1.00 78.38 89 ARG A C 1
ATOM 700 O O . ARG A 1 89 ? 8.105 -16.521 -11.132 1.00 78.38 89 ARG A O 1
ATOM 707 N N . PRO A 1 90 ? 8.386 -14.406 -11.855 1.00 82.06 90 PRO A N 1
ATOM 708 C CA . PRO A 1 90 ? 9.323 -14.086 -10.790 1.00 82.06 90 PRO A CA 1
ATOM 709 C C . PRO A 1 90 ? 8.630 -14.144 -9.436 1.00 82.06 90 PRO A C 1
ATOM 711 O O . PRO A 1 90 ? 7.532 -13.603 -9.269 1.00 82.06 90 PRO A O 1
ATOM 714 N N . SER A 1 91 ? 9.313 -14.728 -8.452 1.00 84.69 91 SER A N 1
ATOM 715 C CA . SER A 1 91 ? 8.821 -14.823 -7.078 1.00 84.69 91 SER A CA 1
ATOM 716 C C . SER A 1 91 ? 8.481 -13.449 -6.475 1.00 84.69 91 SER A C 1
ATOM 718 O O . SER A 1 91 ? 8.963 -12.400 -6.908 1.00 84.69 91 SER A O 1
ATOM 720 N N . LEU A 1 92 ? 7.659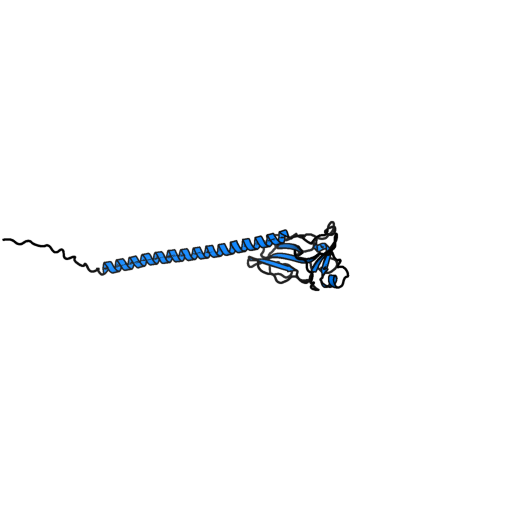 -13.426 -5.422 1.00 86.81 92 LEU A N 1
ATOM 721 C CA . LEU A 1 92 ? 7.255 -12.169 -4.776 1.00 86.81 92 LEU A CA 1
ATOM 722 C C . LEU A 1 92 ? 8.456 -11.375 -4.230 1.00 86.81 92 LEU A C 1
ATOM 724 O O . LEU A 1 92 ? 8.467 -10.146 -4.282 1.00 86.81 92 LEU A O 1
ATOM 728 N N . CYS A 1 93 ? 9.477 -12.081 -3.741 1.00 86.94 93 CYS A N 1
ATOM 729 C CA . CYS A 1 93 ? 10.703 -11.503 -3.188 1.00 86.94 93 CYS A CA 1
ATOM 730 C C . CYS A 1 93 ? 11.861 -11.498 -4.176 1.00 86.94 93 CYS A C 1
ATOM 732 O O . CYS A 1 93 ? 13.020 -11.524 -3.765 1.00 86.94 93 CYS A O 1
ATOM 734 N N . PHE A 1 94 ? 11.546 -11.492 -5.468 1.00 79.75 94 PHE A N 1
ATOM 735 C CA . PHE A 1 94 ? 12.550 -11.471 -6.509 1.00 79.75 94 PHE A CA 1
ATOM 736 C C . PHE A 1 94 ? 13.468 -10.252 -6.353 1.00 79.75 94 PHE A C 1
ATOM 738 O O . PHE A 1 94 ? 12.999 -9.112 -6.292 1.00 79.75 94 PHE A O 1
ATOM 745 N N . ASN A 1 95 ? 14.773 -10.504 -6.262 1.00 72.00 95 ASN A N 1
ATOM 746 C CA . ASN A 1 95 ? 15.782 -9.455 -6.244 1.00 72.00 95 ASN A CA 1
ATOM 747 C C . ASN A 1 95 ? 16.132 -9.103 -7.687 1.00 72.00 95 ASN A C 1
ATOM 749 O O . ASN A 1 95 ? 16.473 -9.980 -8.475 1.00 72.00 95 ASN A O 1
ATOM 753 N N . LEU A 1 96 ? 16.067 -7.818 -8.021 1.00 74.62 96 LEU A N 1
ATOM 754 C CA . LEU A 1 96 ? 16.363 -7.325 -9.363 1.00 74.62 96 LEU A CA 1
ATOM 755 C C . LEU A 1 96 ? 17.878 -7.200 -9.576 1.00 74.62 96 LEU A C 1
ATOM 757 O O . LEU A 1 96 ? 18.433 -6.102 -9.513 1.00 74.62 96 LEU A O 1
ATOM 761 N N . ILE A 1 97 ? 18.528 -8.349 -9.769 1.00 63.16 97 ILE A N 1
ATOM 762 C CA . ILE A 1 97 ? 19.953 -8.478 -10.087 1.00 63.16 97 ILE A CA 1
ATOM 763 C C . ILE A 1 97 ? 20.141 -9.059 -11.499 1.00 63.16 97 ILE A C 1
ATOM 765 O O . ILE A 1 97 ? 19.644 -10.143 -11.794 1.00 63.16 97 ILE A O 1
ATOM 769 N N . GLY A 1 98 ? 20.897 -8.362 -12.352 1.00 63.06 98 GLY A N 1
ATOM 770 C CA . GLY A 1 98 ? 21.410 -8.892 -13.624 1.00 63.06 98 GLY A CA 1
ATOM 771 C C . GLY A 1 98 ? 20.348 -9.301 -14.657 1.00 63.06 98 GLY A C 1
ATOM 772 O O . GLY A 1 98 ? 19.326 -8.640 -14.811 1.00 63.06 98 GLY A O 1
ATOM 773 N N . GLU A 1 99 ? 20.598 -10.406 -15.372 1.00 53.41 99 GLU A N 1
ATOM 774 C CA . GLU A 1 99 ? 19.874 -10.853 -16.586 1.00 53.41 99 GLU A CA 1
ATOM 775 C C . GLU A 1 99 ? 18.371 -11.153 -16.416 1.00 53.41 99 GLU A C 1
ATOM 777 O O . GLU A 1 99 ? 17.671 -11.422 -17.384 1.00 53.41 99 GLU A O 1
ATOM 782 N N . ALA A 1 100 ? 17.827 -11.057 -15.204 1.00 61.53 100 ALA A N 1
ATOM 783 C CA . ALA A 1 100 ? 16.405 -11.269 -14.944 1.00 61.53 100 ALA A CA 1
ATOM 784 C C . ALA A 1 100 ? 15.544 -9.993 -15.032 1.00 61.53 100 ALA A C 1
ATOM 786 O O . ALA A 1 100 ? 14.377 -9.995 -14.633 1.00 61.53 100 ALA A O 1
ATOM 787 N N . HIS A 1 101 ? 16.112 -8.895 -15.533 1.00 72.12 101 HIS A N 1
ATOM 788 C CA . HIS A 1 101 ? 15.437 -7.607 -15.710 1.00 72.12 101 HIS A CA 1
ATOM 789 C C . HIS A 1 101 ? 14.173 -7.694 -16.581 1.00 72.12 101 HIS A C 1
ATOM 791 O O . HIS A 1 101 ? 13.216 -6.963 -16.333 1.00 72.12 101 HIS A O 1
ATOM 797 N N . GLU A 1 102 ? 14.129 -8.612 -17.547 1.00 70.31 102 GLU A N 1
ATOM 798 C CA . GLU A 1 102 ? 12.987 -8.748 -18.455 1.00 70.31 102 GLU A CA 1
ATOM 799 C C . GLU A 1 102 ? 11.799 -9.487 -17.814 1.00 70.31 102 GLU A C 1
ATOM 801 O O . GLU A 1 102 ? 10.644 -9.142 -18.068 1.00 70.31 102 GLU A O 1
ATOM 806 N N . HIS A 1 103 ? 12.049 -10.444 -16.909 1.00 76.44 103 HIS A N 1
ATOM 807 C CA . HIS A 1 103 ? 10.986 -11.217 -16.244 1.00 76.44 103 HIS A CA 1
ATOM 808 C C . HIS A 1 103 ? 10.096 -10.354 -15.344 1.00 76.44 103 HIS A C 1
ATOM 810 O O . HIS A 1 103 ? 8.968 -10.715 -15.020 1.00 76.44 103 HIS A O 1
ATOM 816 N N . VAL A 1 104 ? 10.591 -9.189 -14.938 1.00 79.81 104 VAL A N 1
ATOM 817 C CA . VAL A 1 104 ? 9.908 -8.256 -14.039 1.00 79.81 104 VAL A CA 1
ATOM 818 C C . VAL A 1 104 ? 8.637 -7.673 -14.662 1.00 79.81 104 VAL A C 1
ATOM 820 O O . VAL A 1 104 ? 7.703 -7.306 -13.944 1.00 79.81 104 VAL A O 1
ATOM 823 N N . PHE A 1 105 ? 8.586 -7.615 -15.992 1.00 84.25 105 PHE A N 1
ATOM 824 C CA . PHE A 1 105 ? 7.410 -7.176 -16.734 1.00 84.25 105 PHE A CA 1
ATOM 825 C C . PHE A 1 105 ? 6.311 -8.247 -16.783 1.00 84.25 105 PHE A C 1
ATOM 827 O O . PHE A 1 105 ? 5.143 -7.920 -17.003 1.00 84.25 105 PHE A O 1
ATOM 834 N N . ALA A 1 106 ? 6.660 -9.513 -16.527 1.00 82.81 106 ALA A N 1
ATOM 835 C CA . ALA A 1 106 ? 5.704 -10.602 -16.411 1.00 82.81 106 ALA A CA 1
ATOM 836 C C . ALA A 1 106 ? 5.002 -10.588 -15.042 1.00 82.81 106 ALA A C 1
ATOM 838 O O . ALA A 1 106 ? 5.565 -10.202 -14.013 1.00 82.81 106 ALA A O 1
ATOM 839 N N . ALA A 1 107 ? 3.748 -11.050 -15.034 1.00 86.31 107 ALA A N 1
ATOM 840 C CA . ALA A 1 107 ? 2.895 -11.120 -13.845 1.00 86.31 107 ALA A CA 1
ATOM 841 C C . ALA A 1 107 ? 2.926 -9.822 -13.006 1.00 86.31 107 ALA A C 1
ATOM 843 O O . ALA A 1 107 ? 3.402 -9.825 -11.865 1.00 86.31 107 ALA A O 1
ATOM 844 N N . PRO A 1 108 ? 2.422 -8.697 -13.553 1.00 89.62 108 PRO A N 1
ATOM 845 C CA . PRO A 1 108 ? 2.395 -7.426 -12.833 1.00 89.62 108 PRO A CA 1
ATOM 846 C C . PRO A 1 108 ? 1.536 -7.463 -11.564 1.00 89.62 108 PRO A C 1
ATOM 848 O O . PRO A 1 108 ? 1.704 -6.627 -10.678 1.00 89.62 108 PRO A O 1
ATOM 851 N N . LEU A 1 109 ? 0.634 -8.441 -11.472 1.00 92.19 109 LEU A N 1
ATOM 852 C CA . LEU A 1 109 ? -0.074 -8.815 -10.258 1.00 92.19 109 LEU A CA 1
ATOM 853 C C . LEU A 1 109 ? 0.309 -10.245 -9.869 1.00 92.19 109 LEU A C 1
ATOM 855 O O . LEU A 1 109 ? 0.286 -11.171 -10.687 1.00 92.19 109 LEU A O 1
ATOM 859 N N . ASP A 1 110 ? 0.642 -10.431 -8.599 1.00 91.62 110 ASP A N 1
ATOM 860 C CA . ASP A 1 110 ? 0.886 -11.745 -8.010 1.00 91.62 110 ASP A CA 1
ATOM 861 C C . ASP A 1 110 ? 0.362 -11.787 -6.582 1.00 91.62 110 ASP A C 1
ATOM 863 O O . ASP A 1 110 ? 0.110 -10.753 -5.975 1.00 91.62 110 ASP A O 1
ATOM 867 N N . GLY A 1 111 ? 0.180 -12.976 -6.036 1.00 92.31 111 GLY A N 1
ATOM 868 C CA . GLY A 1 111 ? -0.237 -13.126 -4.666 1.00 92.31 111 GLY A CA 1
ATOM 869 C C . GLY A 1 111 ? -0.062 -14.533 -4.136 1.00 92.31 111 GLY A C 1
ATOM 870 O O . GLY A 1 111 ? 0.145 -15.503 -4.867 1.00 92.31 111 GLY A O 1
ATOM 871 N N . ARG A 1 112 ? -0.144 -14.627 -2.815 1.00 92.81 112 ARG A N 1
ATOM 872 C CA . ARG A 1 112 ? -0.235 -15.890 -2.087 1.00 92.81 112 ARG A CA 1
ATOM 873 C C . ARG A 1 112 ? -1.510 -15.850 -1.273 1.00 92.81 112 ARG A C 1
ATOM 875 O O . ARG A 1 112 ? -1.762 -14.842 -0.618 1.00 92.81 112 ARG A O 1
ATOM 882 N N . ASN A 1 113 ? -2.283 -16.923 -1.337 1.00 93.94 113 ASN A N 1
ATOM 883 C CA . ASN A 1 113 ? -3.486 -17.055 -0.539 1.00 93.94 113 ASN A CA 1
ATOM 884 C C . ASN A 1 113 ? -3.197 -17.814 0.758 1.00 93.94 113 ASN A C 1
ATOM 886 O O . ASN A 1 113 ? -2.287 -18.644 0.797 1.00 93.94 113 ASN A O 1
ATOM 890 N N . ASN A 1 114 ? -3.999 -17.544 1.785 1.00 93.56 114 ASN A N 1
ATOM 891 C CA . ASN A 1 114 ? -4.115 -18.361 2.992 1.00 93.56 114 ASN A CA 1
ATOM 892 C C . ASN A 1 114 ? -2.757 -18.758 3.603 1.00 93.56 114 ASN A C 1
ATOM 894 O O . ASN A 1 114 ? -2.414 -19.941 3.702 1.00 93.56 114 ASN A O 1
ATOM 898 N N . LEU A 1 115 ? -1.947 -17.760 3.960 1.00 93.06 115 LEU A N 1
ATOM 899 C CA . LEU A 1 115 ? -0.600 -18.006 4.469 1.00 93.06 115 LEU A CA 1
ATOM 900 C C . LEU A 1 115 ? -0.630 -18.644 5.859 1.00 93.06 115 LEU A C 1
ATOM 902 O O . LEU A 1 115 ? -1.419 -18.268 6.726 1.00 93.06 115 LEU A O 1
ATOM 906 N N . ALA A 1 116 ? 0.268 -19.607 6.069 1.00 91.00 116 ALA A N 1
ATOM 907 C CA . ALA A 1 116 ? 0.404 -20.310 7.339 1.00 91.00 116 ALA A CA 1
ATOM 908 C C . ALA A 1 116 ? 1.018 -19.415 8.430 1.00 91.00 116 ALA A C 1
ATOM 910 O O . ALA A 1 116 ? 1.729 -18.445 8.142 1.00 91.00 116 ALA A O 1
ATOM 911 N N . ALA A 1 117 ? 0.792 -19.781 9.693 1.00 90.25 117 ALA A N 1
ATOM 912 C CA . ALA A 1 117 ? 1.340 -19.073 10.845 1.00 90.25 117 ALA A CA 1
ATOM 913 C C . ALA A 1 117 ? 2.872 -18.924 10.790 1.00 90.25 117 ALA A C 1
ATOM 915 O O . ALA A 1 117 ? 3.602 -19.823 10.369 1.00 90.25 117 ALA A O 1
ATOM 916 N N . GLY A 1 118 ? 3.370 -17.778 11.263 1.00 86.25 118 GLY A N 1
ATOM 917 C CA . GLY A 1 118 ? 4.803 -17.517 11.416 1.00 86.25 118 GLY A CA 1
ATOM 918 C C . GLY A 1 118 ? 5.563 -17.213 10.121 1.00 86.25 118 GLY A C 1
ATOM 919 O O . GLY A 1 118 ? 6.779 -17.016 10.173 1.00 86.25 118 GLY A O 1
ATOM 920 N N . GLN A 1 119 ? 4.886 -17.135 8.971 1.00 90.50 119 GLN A N 1
ATOM 921 C CA . GLN A 1 119 ? 5.521 -16.748 7.713 1.00 90.50 119 GLN A CA 1
ATOM 922 C C . GLN A 1 119 ? 5.840 -15.247 7.668 1.00 90.50 119 GLN A C 1
ATOM 924 O O . GLN A 1 119 ? 5.135 -14.416 8.235 1.00 90.50 119 GLN A O 1
ATOM 929 N N . SER A 1 120 ? 6.919 -14.889 6.973 1.00 90.12 120 SER A N 1
ATOM 930 C CA . SER A 1 120 ? 7.298 -13.499 6.694 1.00 90.12 120 SER A CA 1
ATOM 931 C C . SER A 1 120 ? 7.612 -13.339 5.210 1.00 90.12 120 SER A C 1
ATOM 933 O O . SER A 1 120 ? 8.040 -14.291 4.556 1.00 90.12 120 SER A O 1
ATOM 935 N N . ILE A 1 121 ? 7.407 -12.135 4.668 1.00 89.00 121 ILE A N 1
ATOM 936 C CA . ILE A 1 121 ? 7.632 -11.850 3.246 1.00 89.00 121 ILE A CA 1
ATOM 937 C C . ILE A 1 121 ? 8.773 -10.848 3.057 1.00 89.00 121 ILE A C 1
ATOM 939 O O . ILE A 1 121 ? 8.767 -9.746 3.605 1.00 89.00 121 ILE A O 1
ATOM 943 N N . CYS A 1 122 ? 9.786 -11.253 2.290 1.00 88.06 122 CYS A N 1
ATOM 944 C CA . CYS A 1 122 ? 10.944 -10.450 1.876 1.00 88.06 122 CYS A CA 1
ATOM 945 C C . CYS A 1 122 ? 11.668 -9.749 3.043 1.00 88.06 122 CYS A C 1
ATOM 947 O O . CYS A 1 122 ? 11.938 -8.546 2.993 1.00 88.06 122 CYS A O 1
ATOM 949 N N . GLY A 1 123 ? 11.914 -10.474 4.142 1.00 85.31 123 GLY A N 1
ATOM 950 C CA . GLY A 1 123 ? 12.495 -9.912 5.370 1.00 85.31 123 GLY A CA 1
ATOM 951 C C . GLY A 1 123 ? 11.580 -8.891 6.058 1.00 85.31 123 GLY A C 1
ATOM 952 O O . GLY A 1 123 ? 12.044 -7.901 6.619 1.00 85.31 123 GLY A O 1
ATOM 953 N N . GLY A 1 124 ? 10.265 -9.014 5.868 1.00 82.44 124 GLY A N 1
ATOM 954 C CA . GLY A 1 124 ? 9.233 -8.233 6.546 1.00 82.44 124 GLY A CA 1
ATOM 955 C C . GLY A 1 124 ? 8.859 -8.811 7.907 1.00 82.44 124 GLY A C 1
ATOM 956 O O . GLY A 1 124 ? 9.424 -9.800 8.365 1.00 82.44 124 GLY A O 1
ATOM 957 N N . GLN A 1 125 ? 7.887 -8.168 8.548 1.00 89.38 125 GLN A N 1
ATOM 958 C CA . GLN A 1 125 ? 7.271 -8.679 9.771 1.00 89.38 125 GLN A CA 1
ATOM 959 C C . GLN A 1 125 ? 6.461 -9.957 9.502 1.00 89.38 125 GLN A C 1
ATOM 961 O O . GLN A 1 125 ? 6.160 -10.280 8.348 1.00 89.38 125 GLN A O 1
ATOM 966 N N . LYS A 1 126 ? 6.114 -10.668 10.579 1.00 93.00 126 LYS A N 1
ATOM 967 C CA . LYS A 1 126 ? 5.274 -11.864 10.513 1.00 93.00 126 LYS A CA 1
ATOM 968 C C . LYS A 1 126 ? 3.878 -11.521 10.007 1.00 93.00 126 LYS A C 1
ATOM 970 O O . LYS A 1 126 ? 3.275 -10.532 10.427 1.00 93.00 126 LYS A O 1
ATOM 975 N N . ILE A 1 127 ? 3.407 -12.351 9.093 1.00 94.12 127 ILE A N 1
ATOM 976 C CA . ILE A 1 127 ? 2.106 -12.248 8.451 1.00 94.12 127 ILE A CA 1
ATOM 977 C C . ILE A 1 127 ? 1.067 -12.895 9.359 1.00 94.12 127 ILE A C 1
ATOM 979 O O . ILE A 1 127 ? 1.343 -13.905 10.007 1.00 94.12 127 ILE A O 1
ATOM 983 N N . LEU A 1 128 ? -0.121 -12.300 9.408 1.00 95.38 128 LEU A N 1
ATOM 984 C CA . LEU A 1 128 ? -1.259 -12.880 10.104 1.00 95.38 128 LEU A CA 1
ATOM 985 C C . LEU A 1 128 ? -1.690 -14.169 9.395 1.00 95.38 128 LEU A C 1
ATOM 987 O O . LEU A 1 128 ? -1.944 -14.164 8.190 1.00 95.38 128 LEU A O 1
ATOM 991 N N . GLU A 1 129 ? -1.786 -15.262 10.146 1.00 96.00 129 GLU A N 1
ATOM 992 C CA . GLU A 1 129 ? -2.260 -16.544 9.622 1.00 96.00 129 GLU A CA 1
ATOM 993 C C . GLU A 1 129 ? -3.628 -16.401 8.938 1.00 96.00 129 GLU A C 1
ATOM 995 O O . GLU A 1 129 ? -4.499 -15.658 9.396 1.00 96.00 129 GLU A O 1
ATOM 1000 N N . GLY A 1 130 ? -3.807 -17.110 7.824 1.00 94.94 130 GLY A N 1
ATOM 1001 C CA . GLY A 1 130 ? -5.046 -17.112 7.051 1.00 94.94 130 GLY A CA 1
ATOM 1002 C C . GLY A 1 130 ? -5.252 -15.872 6.182 1.00 94.94 130 GLY A C 1
ATOM 1003 O O . GLY A 1 130 ? -6.283 -15.762 5.524 1.00 94.94 130 GLY A O 1
ATOM 10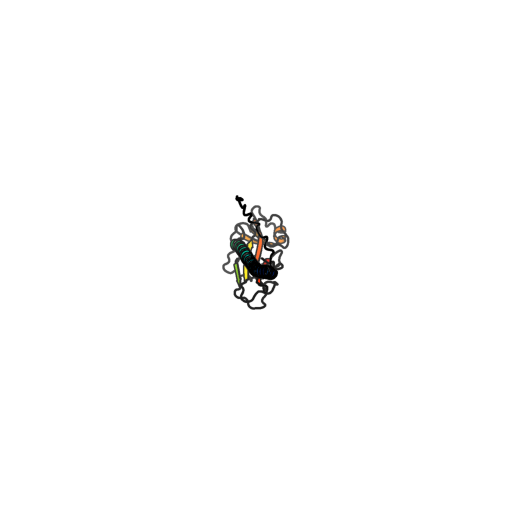04 N N . THR A 1 131 ? -4.291 -14.941 6.162 1.00 95.06 131 THR A N 1
ATOM 1005 C CA . THR A 1 131 ? -4.340 -13.760 5.290 1.00 95.06 131 THR A CA 1
ATOM 1006 C C . THR A 1 131 ? -3.544 -13.944 4.007 1.00 95.06 131 THR A C 1
ATOM 1008 O O . THR A 1 131 ? -2.705 -14.840 3.875 1.00 95.06 131 THR A O 1
ATOM 1011 N N . ASP A 1 132 ? -3.828 -13.062 3.053 1.00 94.12 132 ASP A N 1
ATOM 1012 C CA . ASP A 1 132 ? -3.238 -13.083 1.726 1.00 94.12 132 ASP A CA 1
ATOM 1013 C C . ASP A 1 132 ? -2.120 -12.042 1.596 1.00 94.12 132 ASP A C 1
ATOM 1015 O O . ASP A 1 132 ? -2.090 -11.011 2.277 1.00 94.12 132 ASP A O 1
ATOM 1019 N N . VAL A 1 133 ? -1.212 -12.298 0.659 1.00 94.69 133 VAL A N 1
ATOM 1020 C CA . VAL A 1 133 ? -0.226 -11.322 0.188 1.00 94.69 133 VAL A CA 1
ATOM 1021 C C . VAL A 1 133 ? -0.567 -10.943 -1.242 1.00 94.69 133 VAL A C 1
ATOM 1023 O O . VAL A 1 133 ? -0.780 -11.820 -2.076 1.00 94.69 133 VAL A O 1
ATOM 1026 N N . LEU A 1 134 ? -0.526 -9.647 -1.537 1.00 95.00 134 LEU A N 1
ATOM 1027 C CA . LEU A 1 134 ? -0.685 -9.097 -2.879 1.00 95.00 134 LEU A CA 1
ATOM 1028 C C . LEU A 1 134 ? 0.585 -8.358 -3.303 1.00 95.00 134 LEU A C 1
ATOM 1030 O O . LEU A 1 134 ? 1.072 -7.478 -2.601 1.00 95.00 134 LEU A O 1
ATOM 1034 N N . LEU A 1 135 ? 1.097 -8.683 -4.478 1.00 94.00 135 LEU A N 1
ATOM 1035 C CA . LEU A 1 135 ? 2.189 -8.007 -5.160 1.00 94.00 135 LEU A CA 1
ATOM 1036 C C . LEU A 1 135 ? 1.629 -7.176 -6.314 1.00 94.00 135 LEU A C 1
ATOM 1038 O O . LEU A 1 135 ? 0.853 -7.674 -7.128 1.00 94.00 135 LEU A O 1
ATOM 1042 N N . VAL A 1 136 ? 2.101 -5.939 -6.420 1.00 94.44 136 VAL A N 1
ATOM 1043 C CA . VAL A 1 136 ? 1.835 -5.040 -7.541 1.00 94.44 136 VAL A CA 1
ATOM 1044 C C . VAL A 1 136 ? 3.163 -4.552 -8.110 1.00 94.44 136 VAL A C 1
ATOM 1046 O O . VAL A 1 136 ? 4.002 -4.021 -7.376 1.00 94.44 136 VAL A O 1
ATOM 1049 N N . ARG A 1 137 ? 3.347 -4.725 -9.420 1.00 92.44 137 ARG A N 1
ATOM 1050 C CA . ARG A 1 137 ? 4.474 -4.199 -10.193 1.00 92.44 137 ARG A CA 1
ATOM 1051 C C . ARG A 1 137 ? 3.967 -3.188 -11.214 1.00 92.44 137 ARG A C 1
ATOM 1053 O O . ARG A 1 137 ? 3.009 -3.445 -11.946 1.00 92.44 137 ARG A O 1
ATOM 1060 N N . SER A 1 138 ? 4.618 -2.037 -11.253 1.00 93.12 138 SER A N 1
ATOM 1061 C CA . SER A 1 138 ? 4.284 -0.931 -12.146 1.00 93.12 138 SER A CA 1
ATOM 1062 C C . SER A 1 138 ? 5.486 -0.005 -12.316 1.00 93.12 138 SER A C 1
ATOM 1064 O O . SER A 1 138 ? 6.490 -0.101 -11.613 1.00 93.12 138 SER A O 1
ATOM 1066 N N . ALA A 1 139 ? 5.401 0.916 -13.260 1.00 92.81 139 ALA A N 1
ATOM 1067 C CA . ALA A 1 139 ? 6.257 2.079 -13.349 1.00 92.81 139 ALA A CA 1
ATOM 1068 C C . ALA A 1 139 ? 5.515 3.300 -12.811 1.00 92.81 139 ALA A C 1
ATOM 1070 O O . ALA A 1 139 ? 4.292 3.424 -12.887 1.00 92.81 139 ALA A O 1
ATOM 1071 N N . HIS A 1 140 ? 6.276 4.251 -12.289 1.00 92.75 140 HIS A N 1
ATOM 1072 C CA . HIS A 1 140 ? 5.706 5.511 -11.850 1.00 92.75 140 HIS A CA 1
ATOM 1073 C C . HIS A 1 140 ? 5.135 6.319 -13.032 1.00 92.75 140 HIS A C 1
ATOM 1075 O O . HIS A 1 140 ? 5.683 6.337 -14.139 1.00 92.75 140 HIS A O 1
ATOM 1081 N N . SER A 1 141 ? 4.037 7.036 -12.787 1.00 88.06 141 SER A N 1
ATOM 1082 C CA . SER A 1 141 ? 3.370 7.874 -13.792 1.00 88.06 141 SER A CA 1
ATOM 1083 C C . SER A 1 141 ? 4.148 9.150 -14.141 1.00 88.06 141 SER A C 1
ATOM 1085 O O . SER A 1 141 ? 3.933 9.718 -15.212 1.00 88.06 141 SER A O 1
ATOM 1087 N N . GLY A 1 142 ? 5.088 9.577 -13.296 1.00 90.44 142 GLY A N 1
ATOM 1088 C CA . GLY A 1 142 ? 6.037 10.651 -13.594 1.00 90.44 142 GLY A CA 1
ATOM 1089 C C . GLY A 1 142 ? 7.272 10.171 -14.363 1.00 90.44 142 GLY A C 1
ATOM 1090 O O . GLY A 1 142 ? 7.760 9.059 -14.143 1.00 90.44 142 GLY A O 1
ATOM 1091 N N . ILE A 1 143 ? 7.787 11.035 -15.239 1.00 89.31 143 ILE A N 1
ATOM 1092 C CA . ILE A 1 143 ? 9.069 10.848 -15.933 1.00 89.31 143 ILE A CA 1
ATOM 1093 C C . ILE A 1 143 ? 10.190 11.435 -15.066 1.00 89.31 143 ILE A C 1
ATOM 1095 O O . ILE A 1 143 ? 10.014 12.477 -14.434 1.00 89.31 143 ILE A O 1
ATOM 1099 N N . HIS A 1 144 ? 11.342 10.769 -15.027 1.00 89.19 144 HIS A N 1
ATOM 1100 C CA . HIS A 1 144 ? 12.522 11.192 -14.278 1.00 89.19 144 HIS A CA 1
ATOM 1101 C C . HIS A 1 144 ? 13.605 11.712 -15.221 1.00 89.19 144 HIS A C 1
ATOM 1103 O O . HIS A 1 144 ? 14.034 11.004 -16.123 1.00 89.19 144 HIS A O 1
ATOM 1109 N N . LEU A 1 145 ? 14.089 12.926 -14.957 1.00 83.81 145 LEU A N 1
ATOM 1110 C CA . LEU A 1 145 ? 15.250 13.519 -15.643 1.00 83.81 145 LEU A CA 1
ATOM 1111 C C . LEU A 1 145 ? 16.539 13.405 -14.820 1.00 83.81 145 LEU A C 1
ATOM 1113 O O . LEU A 1 145 ? 17.638 13.594 -15.331 1.00 83.81 145 LEU A O 1
ATOM 1117 N N . ARG A 1 146 ? 16.408 13.110 -13.523 1.00 89.06 146 ARG A N 1
ATOM 1118 C CA . ARG A 1 146 ? 17.525 12.913 -12.603 1.00 89.06 146 ARG A CA 1
ATOM 1119 C C . ARG A 1 146 ? 17.478 11.494 -12.067 1.00 89.06 146 ARG A C 1
ATOM 1121 O O . ARG A 1 146 ? 16.501 11.100 -11.429 1.00 89.06 146 ARG A O 1
ATOM 1128 N N . LEU A 1 147 ? 18.553 10.754 -12.300 1.00 90.12 147 LEU A N 1
ATOM 1129 C CA . LEU A 1 147 ? 18.641 9.344 -11.951 1.00 90.12 147 LEU A CA 1
ATOM 1130 C C . LEU A 1 147 ? 19.464 9.145 -10.680 1.00 90.12 147 LEU A C 1
ATOM 1132 O O . LEU A 1 147 ? 20.428 9.862 -10.412 1.00 90.12 147 LEU A O 1
ATOM 1136 N N . SER A 1 148 ? 19.065 8.163 -9.878 1.00 91.75 148 SER A N 1
ATOM 1137 C CA . SER A 1 148 ? 19.839 7.677 -8.738 1.00 91.75 148 SER A CA 1
ATOM 1138 C C . SER A 1 148 ? 20.505 6.363 -9.119 1.00 91.75 148 SER A C 1
ATOM 1140 O O . SER A 1 148 ? 19.820 5.463 -9.595 1.00 91.75 148 SER A O 1
ATOM 1142 N N . ALA A 1 149 ? 21.815 6.245 -8.883 1.00 89.19 149 ALA A N 1
ATOM 1143 C CA . ALA A 1 149 ? 22.631 5.128 -9.364 1.00 89.19 149 ALA A CA 1
ATOM 1144 C C . ALA A 1 149 ? 22.021 3.743 -9.083 1.00 89.19 149 ALA A C 1
ATOM 1146 O O . ALA A 1 149 ? 21.915 2.925 -9.984 1.00 89.19 149 ALA A O 1
ATOM 1147 N N . THR A 1 150 ? 21.549 3.504 -7.859 1.00 89.00 150 THR A N 1
ATOM 1148 C CA . THR A 1 150 ? 21.036 2.195 -7.420 1.00 89.00 150 THR A CA 1
ATOM 1149 C C . THR A 1 150 ? 19.534 2.005 -7.626 1.00 89.00 150 THR A C 1
ATOM 1151 O O . THR A 1 150 ? 18.997 0.950 -7.297 1.00 89.00 150 THR A O 1
ATOM 1154 N N . GLN A 1 151 ? 18.821 3.022 -8.112 1.00 90.75 151 GLN A N 1
ATOM 1155 C CA . GLN A 1 151 ? 17.386 2.938 -8.368 1.00 90.75 151 GLN A CA 1
ATOM 1156 C C . GLN A 1 151 ? 17.137 2.284 -9.724 1.00 90.75 151 GLN A C 1
ATOM 1158 O O . GLN A 1 151 ? 17.749 2.671 -10.714 1.00 90.75 151 GLN A O 1
ATOM 1163 N N . HIS A 1 152 ? 16.199 1.339 -9.766 1.00 90.81 152 HIS A N 1
ATOM 1164 C CA . HIS A 1 152 ? 15.714 0.755 -11.011 1.00 90.81 152 HIS A CA 1
ATOM 1165 C C . HIS A 1 152 ? 14.693 1.672 -11.680 1.00 90.81 152 HIS A C 1
ATOM 1167 O O . HIS A 1 152 ? 13.774 2.205 -11.039 1.00 90.81 152 HIS A O 1
ATOM 1173 N N . TYR A 1 153 ? 14.855 1.820 -12.983 1.00 91.00 153 TYR A N 1
ATOM 1174 C CA . TYR A 1 153 ? 13.995 2.569 -13.873 1.00 91.00 153 TYR A CA 1
ATOM 1175 C C . TYR A 1 153 ? 13.584 1.681 -15.040 1.00 91.00 153 TYR A C 1
ATOM 1177 O O . TYR A 1 153 ? 14.359 0.865 -15.530 1.00 91.00 153 TYR A O 1
ATOM 1185 N N . VAL A 1 154 ? 12.350 1.872 -15.478 1.00 90.94 154 VAL A N 1
ATOM 1186 C CA . VAL A 1 154 ? 11.876 1.404 -16.767 1.00 90.94 154 VAL A CA 1
ATOM 1187 C C . VAL A 1 154 ? 12.195 2.486 -17.786 1.00 90.94 154 VAL A C 1
ATOM 1189 O O . VAL A 1 154 ? 11.758 3.632 -17.639 1.00 90.94 154 VAL A O 1
ATOM 1192 N N . VAL A 1 155 ? 12.975 2.117 -18.790 1.00 89.50 155 VAL A N 1
ATOM 1193 C CA . VAL A 1 155 ? 13.286 2.933 -19.957 1.00 89.50 155 VAL A CA 1
ATOM 1194 C C . VAL A 1 155 ? 12.407 2.434 -21.092 1.00 89.50 155 VAL A C 1
ATOM 1196 O O . VAL A 1 155 ? 12.456 1.260 -21.457 1.00 89.50 155 VAL A O 1
ATOM 1199 N N . ALA A 1 156 ? 11.552 3.314 -21.602 1.00 88.62 156 ALA A N 1
ATOM 1200 C CA . ALA A 1 156 ? 10.734 3.025 -22.768 1.00 88.62 156 ALA A CA 1
ATOM 1201 C C . ALA A 1 156 ? 11.371 3.666 -23.998 1.00 88.62 156 ALA A C 1
ATOM 1203 O O . ALA A 1 156 ? 11.287 4.886 -24.146 1.00 88.62 156 ALA A O 1
ATOM 1204 N N . THR A 1 157 ? 11.961 2.827 -24.850 1.00 85.19 157 THR A N 1
ATOM 1205 C CA . THR A 1 157 ? 12.568 3.179 -26.139 1.00 85.19 157 THR A CA 1
ATOM 1206 C C . THR A 1 157 ? 11.758 2.485 -27.226 1.00 85.19 157 THR A C 1
ATOM 1208 O O . THR A 1 157 ? 12.028 1.322 -27.531 1.00 85.19 157 THR A O 1
ATOM 1211 N N . PRO A 1 158 ? 10.712 3.124 -27.779 1.00 77.56 158 PRO A N 1
ATOM 1212 C CA . PRO A 1 158 ? 9.726 2.437 -28.605 1.00 77.56 158 PRO A CA 1
ATOM 1213 C C . PRO A 1 158 ? 10.363 1.621 -29.750 1.00 77.56 158 PRO A C 1
ATOM 1215 O O . PRO A 1 158 ? 11.170 2.168 -30.501 1.00 77.56 158 PRO A O 1
ATOM 1218 N N . PRO A 1 159 ? 9.999 0.333 -29.914 1.00 75.00 159 PRO A N 1
ATOM 1219 C CA . PRO A 1 159 ? 8.926 -0.383 -29.216 1.00 75.00 159 PRO A CA 1
ATOM 1220 C C . PRO A 1 159 ? 9.354 -1.073 -27.907 1.00 75.00 159 PRO A C 1
ATOM 1222 O O . PRO A 1 159 ? 8.526 -1.697 -27.259 1.00 75.00 159 PRO A O 1
ATOM 1225 N N . VAL A 1 160 ? 10.615 -1.008 -27.503 1.00 80.50 160 VAL A N 1
ATOM 1226 C CA . VAL A 1 160 ? 11.176 -1.840 -26.435 1.00 80.50 160 VAL A CA 1
ATOM 1227 C C . VAL A 1 160 ? 10.995 -1.197 -25.055 1.00 80.50 160 VAL A C 1
ATOM 1229 O O . VAL A 1 160 ? 11.192 0.005 -24.865 1.00 80.50 160 VAL A O 1
ATOM 1232 N N . LEU A 1 161 ? 10.642 -2.022 -24.068 1.00 86.12 161 LEU A N 1
ATOM 1233 C CA . LEU A 1 161 ? 10.750 -1.691 -22.649 1.00 86.12 161 LEU A CA 1
ATOM 1234 C C . LEU A 1 161 ? 11.967 -2.397 -22.062 1.00 86.12 161 LEU A C 1
ATOM 1236 O O . LEU A 1 161 ? 12.107 -3.611 -22.192 1.00 86.12 161 LEU A O 1
ATOM 1240 N N . GLN A 1 162 ? 12.823 -1.640 -21.389 1.00 86.81 162 GLN A N 1
ATOM 1241 C CA . GLN A 1 162 ? 13.990 -2.169 -20.695 1.00 86.81 162 GLN A CA 1
ATOM 1242 C C . GLN A 1 162 ? 13.971 -1.733 -19.241 1.00 86.81 162 GLN A C 1
ATOM 1244 O O . GLN A 1 162 ? 13.515 -0.640 -18.901 1.00 86.81 162 GLN A O 1
ATOM 1249 N N . LEU A 1 163 ? 14.474 -2.598 -18.369 1.00 88.31 163 LEU A N 1
ATOM 1250 C CA . LEU A 1 163 ? 14.718 -2.253 -16.983 1.00 88.31 163 LEU A CA 1
ATOM 1251 C C . LEU A 1 163 ? 16.221 -2.069 -16.784 1.00 88.31 163 LEU A C 1
ATOM 1253 O O . LEU A 1 163 ? 17.010 -2.947 -17.127 1.00 88.31 163 LEU A O 1
ATOM 1257 N N . ALA A 1 164 ? 16.600 -0.937 -16.205 1.00 88.25 164 ALA A N 1
ATOM 1258 C CA . ALA A 1 164 ? 17.986 -0.613 -15.919 1.00 88.25 164 ALA A CA 1
ATOM 1259 C C . ALA A 1 164 ? 18.100 0.197 -14.625 1.00 88.25 164 ALA A C 1
ATOM 1261 O O . ALA A 1 164 ? 17.178 0.894 -14.194 1.00 88.25 164 ALA A O 1
ATOM 1262 N N . THR A 1 165 ? 19.248 0.106 -13.981 1.00 90.25 165 THR A N 1
ATOM 1263 C CA . THR A 1 165 ? 19.626 0.956 -12.856 1.00 90.25 165 THR A CA 1
ATOM 1264 C C . THR A 1 165 ? 20.031 2.343 -13.344 1.00 90.25 165 THR A C 1
ATOM 1266 O O . THR A 1 165 ? 20.459 2.529 -14.483 1.00 90.25 165 THR A O 1
ATOM 1269 N N . GLY A 1 166 ? 19.942 3.350 -12.475 1.00 90.00 166 GLY A N 1
ATOM 1270 C CA . GLY A 1 166 ? 20.374 4.700 -12.829 1.00 90.00 166 GLY A CA 1
ATOM 1271 C C . GLY A 1 166 ? 21.843 4.770 -13.260 1.00 90.00 166 GLY A C 1
ATOM 1272 O O . GLY A 1 166 ? 22.161 5.560 -14.139 1.00 90.00 166 GLY A O 1
ATOM 1273 N N . SER A 1 167 ? 22.733 3.942 -12.702 1.00 90.06 167 SER A N 1
ATOM 1274 C CA . SER A 1 167 ? 24.130 3.874 -13.153 1.00 90.06 167 SER A CA 1
ATOM 1275 C C . SER A 1 167 ? 24.273 3.278 -14.550 1.00 90.06 167 SER A C 1
ATOM 1277 O O . SER A 1 167 ? 25.061 3.792 -15.334 1.00 90.06 167 SER A O 1
ATOM 1279 N N . GLU A 1 168 ? 23.514 2.230 -14.882 1.00 88.50 168 GLU A N 1
ATOM 1280 C CA . GLU A 1 168 ? 23.535 1.632 -16.226 1.00 88.50 168 GLU A CA 1
ATOM 1281 C C . GLU A 1 168 ? 23.047 2.628 -17.278 1.00 88.50 168 GLU A C 1
ATOM 1283 O O . GLU A 1 168 ? 23.661 2.753 -18.331 1.00 88.50 168 GLU A O 1
ATOM 1288 N N . ILE A 1 169 ? 21.999 3.394 -16.963 1.00 88.25 169 ILE A N 1
ATOM 1289 C CA . ILE A 1 169 ? 21.438 4.402 -17.870 1.00 88.25 169 ILE A CA 1
ATOM 1290 C C . ILE A 1 169 ? 22.394 5.586 -18.064 1.00 88.25 169 ILE A C 1
ATOM 1292 O O . ILE A 1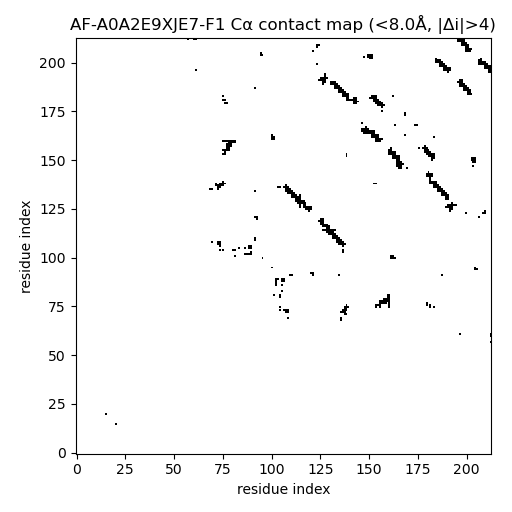 169 ? 22.533 6.085 -19.173 1.00 88.25 169 ILE A O 1
ATOM 1296 N N . LEU A 1 170 ? 23.054 6.053 -16.998 1.00 86.44 170 LEU A N 1
ATOM 1297 C CA . LEU A 1 170 ? 23.991 7.183 -17.079 1.00 86.44 170 LEU A CA 1
ATOM 1298 C C . LEU A 1 170 ? 25.302 6.825 -17.790 1.00 86.44 170 LEU A C 1
ATOM 1300 O O . LEU A 1 170 ? 25.934 7.702 -18.374 1.00 86.44 170 LEU A O 1
ATOM 1304 N N . ASN A 1 171 ? 25.723 5.562 -17.706 1.00 81.94 171 ASN A N 1
ATOM 1305 C CA . ASN A 1 171 ? 26.975 5.084 -18.292 1.00 81.94 171 ASN A CA 1
ATOM 1306 C C . ASN A 1 171 ? 26.800 4.517 -19.704 1.00 81.94 171 ASN A C 1
ATOM 1308 O O . ASN A 1 171 ? 27.795 4.240 -20.373 1.00 81.94 171 ASN A O 1
ATOM 1312 N N . SER A 1 172 ? 25.565 4.317 -20.158 1.00 68.81 172 SER A N 1
ATOM 1313 C CA . SER A 1 172 ? 25.286 3.887 -21.518 1.00 68.81 172 SER A CA 1
ATOM 1314 C C . SER A 1 172 ? 24.853 5.077 -22.375 1.00 68.81 172 SER A C 1
ATOM 1316 O O . SER A 1 172 ? 24.257 6.043 -21.905 1.00 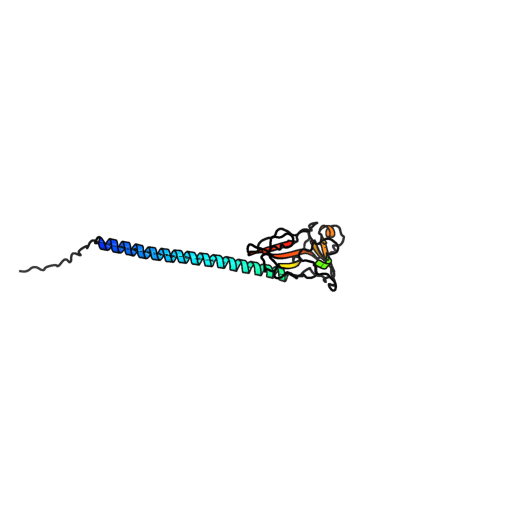68.81 172 SER A O 1
ATOM 1318 N N . ALA A 1 173 ? 25.111 4.997 -23.678 1.00 63.00 173 ALA A N 1
ATOM 1319 C CA . ALA A 1 173 ? 24.531 5.919 -24.651 1.00 63.00 173 ALA A CA 1
ATOM 1320 C C . ALA A 1 173 ? 23.041 5.604 -24.941 1.00 63.00 173 ALA A C 1
ATOM 1322 O O . ALA A 1 173 ? 22.537 5.999 -25.987 1.00 63.00 173 ALA A O 1
ATOM 1323 N N . MET A 1 174 ? 22.339 4.865 -24.061 1.00 58.72 174 MET A N 1
ATOM 1324 C CA . MET A 1 174 ? 20.976 4.354 -24.299 1.00 58.72 174 MET A CA 1
ATOM 1325 C C . MET A 1 174 ? 19.885 5.423 -24.266 1.00 58.72 174 MET A C 1
ATOM 1327 O O . MET A 1 174 ? 18.737 5.078 -24.507 1.00 58.72 174 MET A O 1
ATOM 1331 N N . ILE A 1 175 ? 20.197 6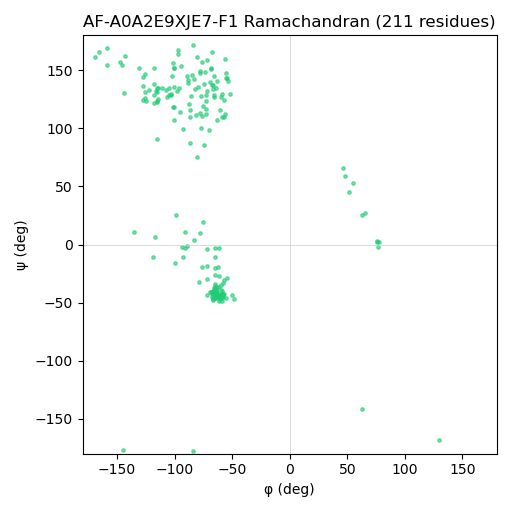.685 -23.960 1.00 66.50 175 ILE A N 1
ATOM 1332 C CA . ILE A 1 175 ? 19.189 7.747 -23.954 1.00 66.50 175 ILE A CA 1
ATOM 1333 C C . ILE A 1 175 ? 19.159 8.429 -25.323 1.00 66.50 175 ILE A C 1
ATOM 1335 O O . ILE A 1 175 ? 19.956 9.314 -25.635 1.00 66.50 175 ILE A O 1
ATOM 1339 N N . THR A 1 176 ? 18.193 8.027 -26.131 1.00 68.38 176 THR A N 1
ATOM 1340 C CA . THR A 1 176 ? 17.690 8.779 -27.275 1.00 68.38 176 THR A CA 1
ATOM 1341 C C . THR A 1 176 ? 16.700 9.865 -26.848 1.00 68.38 176 THR A C 1
ATOM 1343 O O . THR A 1 176 ? 16.126 9.848 -25.760 1.00 68.38 176 THR A O 1
ATOM 1346 N N . CYS A 1 177 ? 16.466 10.848 -27.721 1.00 73.81 177 CYS A N 1
ATOM 1347 C CA . CYS A 1 177 ? 15.624 12.014 -27.424 1.00 73.81 177 CYS A CA 1
ATOM 1348 C C . CYS A 1 177 ? 14.132 11.706 -27.176 1.00 73.81 177 CYS A C 1
ATOM 1350 O O . CYS A 1 177 ? 13.373 12.620 -26.856 1.00 73.81 177 CYS A O 1
ATOM 1352 N N . CYS A 1 178 ? 13.705 10.449 -27.309 1.00 77.19 178 CYS A N 1
ATOM 1353 C CA . CYS A 1 178 ? 12.316 10.021 -27.144 1.00 77.19 178 CYS A CA 1
ATOM 1354 C C . CYS A 1 178 ? 12.108 9.044 -25.979 1.00 77.19 178 CYS A C 1
ATOM 1356 O O . CYS A 1 178 ? 10.996 8.541 -25.811 1.00 77.19 178 CYS A O 1
ATOM 1358 N N . ASP A 1 179 ? 13.136 8.785 -25.169 1.00 85.50 179 ASP A N 1
ATOM 1359 C CA . ASP A 1 179 ? 13.023 7.808 -24.094 1.00 85.50 179 ASP A CA 1
ATOM 1360 C C . ASP A 1 179 ? 12.247 8.354 -22.903 1.00 85.50 179 ASP A C 1
ATOM 1362 O O . ASP A 1 179 ? 12.557 9.408 -22.340 1.00 85.50 179 ASP A O 1
ATOM 1366 N N . SER A 1 180 ? 11.238 7.599 -22.470 1.00 89.12 180 SER A N 1
ATOM 1367 C CA . SER A 1 180 ? 10.547 7.895 -21.219 1.00 89.12 180 SER A CA 1
ATOM 1368 C C . SER A 1 180 ? 11.167 7.059 -20.106 1.00 89.12 180 SER A C 1
ATOM 1370 O O . SER A 1 180 ? 11.056 5.832 -20.117 1.00 89.12 180 SER A O 1
ATOM 1372 N N . ILE A 1 181 ? 11.806 7.721 -19.141 1.00 91.88 181 ILE A N 1
ATOM 1373 C CA . ILE A 1 181 ? 12.437 7.060 -17.995 1.00 91.88 181 ILE A CA 1
ATOM 1374 C C . ILE A 1 181 ? 11.520 7.185 -16.784 1.00 91.88 181 ILE A C 1
ATOM 1376 O O . ILE A 1 181 ? 11.220 8.285 -16.319 1.00 91.88 181 ILE A O 1
ATOM 1380 N N . ARG A 1 182 ? 11.059 6.057 -16.251 1.00 93.12 182 ARG A N 1
ATOM 1381 C CA . ARG A 1 182 ? 10.094 5.999 -15.144 1.00 93.12 182 ARG A CA 1
ATOM 1382 C C . ARG A 1 182 ? 10.643 5.123 -14.040 1.00 93.12 182 ARG A C 1
ATOM 1384 O O . ARG A 1 182 ? 11.173 4.058 -14.310 1.00 93.12 182 ARG A O 1
ATOM 1391 N N . SER A 1 183 ? 10.531 5.526 -12.778 1.00 92.56 183 SER A N 1
ATOM 1392 C CA . SER A 1 183 ? 11.019 4.671 -11.688 1.00 92.56 183 SER A CA 1
ATOM 1393 C C . SER A 1 183 ? 10.197 3.386 -11.618 1.00 92.56 183 SER A C 1
ATOM 1395 O O . SER A 1 183 ? 8.969 3.468 -11.521 1.00 92.56 183 SER A O 1
ATOM 1397 N N . TYR A 1 184 ? 10.864 2.235 -11.609 1.00 92.12 184 TYR A N 1
ATOM 1398 C CA . TYR A 1 184 ? 10.212 0.954 -11.372 1.00 92.12 184 TYR A CA 1
ATOM 1399 C C . TYR A 1 184 ? 9.685 0.894 -9.934 1.00 92.12 184 TYR A C 1
ATOM 1401 O O . TYR A 1 184 ? 10.347 1.344 -8.992 1.00 92.12 184 TYR A O 1
ATOM 1409 N N . GLN A 1 185 ? 8.475 0.371 -9.771 1.00 91.31 185 GLN A N 1
ATOM 1410 C CA . GLN A 1 185 ? 7.785 0.243 -8.499 1.00 91.31 185 GLN A CA 1
ATOM 1411 C C . GLN A 1 185 ? 7.332 -1.201 -8.305 1.00 91.31 185 GLN A C 1
ATOM 1413 O O . GLN A 1 185 ? 6.584 -1.757 -9.102 1.00 91.31 185 GLN A O 1
ATOM 1418 N N . GLN A 1 186 ? 7.754 -1.784 -7.186 1.00 91.62 186 GLN A N 1
ATOM 1419 C CA . GLN A 1 186 ? 7.226 -3.048 -6.697 1.00 91.62 186 GLN A CA 1
ATOM 1420 C C . GLN A 1 186 ? 6.730 -2.850 -5.274 1.00 91.62 186 GLN A C 1
ATOM 1422 O O . GLN A 1 186 ? 7.481 -2.394 -4.403 1.00 91.62 186 GLN A O 1
ATOM 1427 N N . GLN A 1 187 ? 5.462 -3.172 -5.054 1.00 92.94 187 GLN A N 1
ATOM 1428 C CA . GLN A 1 187 ? 4.792 -3.019 -3.773 1.00 92.94 187 GLN A CA 1
ATOM 1429 C C . GLN A 1 187 ? 4.175 -4.350 -3.358 1.00 92.94 187 GLN A C 1
ATOM 1431 O O . GLN A 1 187 ? 3.504 -4.999 -4.153 1.00 92.94 187 GLN A O 1
ATOM 1436 N N . ILE A 1 188 ? 4.418 -4.753 -2.115 1.00 94.12 188 ILE A N 1
ATOM 1437 C CA . ILE A 1 188 ? 3.847 -5.955 -1.510 1.00 94.12 188 ILE A CA 1
ATOM 1438 C C . ILE A 1 188 ? 2.955 -5.512 -0.362 1.00 94.12 188 ILE A C 1
ATOM 1440 O O . ILE A 1 188 ? 3.425 -4.828 0.548 1.00 94.12 188 ILE A O 1
ATOM 1444 N N . PHE A 1 189 ? 1.695 -5.911 -0.407 1.00 95.25 189 PHE A N 1
ATOM 1445 C CA . PHE A 1 189 ? 0.688 -5.655 0.609 1.00 95.25 189 PHE A CA 1
ATOM 1446 C C . PHE A 1 189 ? 0.392 -6.941 1.362 1.00 95.25 189 PHE A C 1
ATOM 1448 O O . PHE A 1 189 ? 0.222 -7.993 0.746 1.00 95.25 189 PHE A O 1
ATOM 1455 N N . TYR A 1 190 ? 0.363 -6.858 2.686 1.00 95.12 190 TYR A N 1
ATOM 1456 C CA . TYR A 1 190 ? 0.100 -7.997 3.556 1.00 95.12 190 TYR A CA 1
ATOM 1457 C C . TYR A 1 190 ? -0.379 -7.525 4.922 1.00 95.12 190 TYR A C 1
ATOM 1459 O O . TYR A 1 190 ? -0.068 -6.410 5.345 1.00 95.12 190 TYR A O 1
ATOM 1467 N N . VAL A 1 191 ? -1.127 -8.375 5.615 1.00 94.44 191 VAL A N 1
ATOM 1468 C CA . VAL A 1 191 ? -1.577 -8.110 6.983 1.00 94.44 191 VAL A CA 1
ATOM 1469 C C . VAL A 1 191 ? -0.622 -8.785 7.955 1.00 94.44 191 VAL A C 1
ATOM 1471 O O . VAL A 1 191 ? -0.218 -9.929 7.769 1.00 94.44 191 VAL A O 1
ATOM 1474 N N . THR A 1 192 ? -0.229 -8.068 8.989 1.00 94.69 192 THR A N 1
ATOM 1475 C CA . THR A 1 192 ? 0.670 -8.549 10.045 1.00 94.69 192 THR A CA 1
ATOM 1476 C C . THR A 1 192 ? -0.091 -9.033 11.273 1.00 94.69 192 THR A C 1
ATOM 1478 O O . THR A 1 192 ? -1.278 -8.758 11.418 1.00 94.69 192 THR A O 1
ATOM 1481 N N . GLU A 1 193 ? 0.590 -9.732 12.184 1.00 93.94 193 GLU A N 1
ATOM 1482 C CA . GLU A 1 193 ? -0.018 -10.310 13.401 1.00 93.94 193 GLU A CA 1
ATOM 1483 C C . GLU A 1 193 ? -0.779 -9.291 14.281 1.00 93.94 193 GLU A C 1
ATOM 1485 O O . GLU A 1 193 ? -1.770 -9.640 14.918 1.00 93.94 193 GLU A O 1
ATOM 1490 N N . ASP A 1 194 ? -0.384 -8.016 14.267 1.00 92.94 194 ASP A N 1
ATOM 1491 C CA . ASP A 1 194 ? -1.084 -6.900 14.927 1.00 92.94 194 ASP A CA 1
ATOM 1492 C C . ASP A 1 194 ? -2.324 -6.392 14.158 1.00 92.94 194 ASP A C 1
ATOM 1494 O O . ASP A 1 194 ? -2.898 -5.368 14.519 1.00 92.94 194 ASP A O 1
ATOM 1498 N N . ARG A 1 195 ? -2.761 -7.117 13.120 1.00 91.81 195 ARG A N 1
ATOM 1499 C CA . ARG A 1 195 ? -3.941 -6.841 12.278 1.00 91.81 195 ARG A CA 1
ATOM 1500 C C . ARG A 1 195 ? -3.873 -5.525 11.503 1.00 91.81 195 ARG A C 1
ATOM 1502 O O . ARG A 1 195 ? -4.903 -4.975 11.121 1.00 91.81 195 ARG A O 1
ATOM 1509 N N . VAL A 1 196 ? -2.666 -5.042 11.233 1.00 91.62 196 VAL A N 1
ATOM 1510 C CA . VAL A 1 196 ? -2.433 -3.841 10.426 1.00 91.62 196 VAL A CA 1
ATOM 1511 C C . VAL A 1 196 ? -2.095 -4.248 8.995 1.00 91.62 196 VAL A C 1
ATOM 1513 O O . VAL A 1 196 ? -1.237 -5.103 8.767 1.00 91.62 196 VAL A O 1
ATOM 1516 N N . LEU A 1 197 ? -2.746 -3.627 8.009 1.00 93.56 197 LEU A N 1
ATOM 1517 C CA . LEU A 1 197 ? -2.330 -3.770 6.617 1.00 93.56 197 LEU A CA 1
ATOM 1518 C C . LEU A 1 197 ? -1.036 -2.980 6.417 1.00 93.56 197 LEU A C 1
ATOM 1520 O O . LEU A 1 197 ? -0.977 -1.777 6.667 1.00 93.56 197 LEU A O 1
ATOM 1524 N N . ARG A 1 198 ? 0.011 -3.655 5.956 1.00 94.25 198 ARG A N 1
ATOM 1525 C CA . ARG A 1 198 ? 1.310 -3.044 5.695 1.00 94.25 198 ARG A CA 1
ATOM 1526 C C . ARG A 1 198 ? 1.680 -3.141 4.230 1.00 94.25 198 ARG A C 1
ATOM 1528 O O . ARG A 1 198 ? 1.304 -4.073 3.520 1.00 94.25 198 ARG A O 1
ATOM 1535 N N . ARG A 1 199 ? 2.480 -2.173 3.799 1.00 93.94 199 ARG A N 1
ATOM 1536 C CA . ARG A 1 199 ? 3.097 -2.126 2.480 1.00 93.94 199 ARG A CA 1
ATOM 1537 C C . ARG A 1 199 ? 4.609 -2.224 2.607 1.00 93.94 199 ARG A C 1
ATOM 1539 O O . ARG A 1 199 ? 5.236 -1.487 3.366 1.00 93.94 199 ARG A O 1
ATOM 1546 N N . LYS A 1 200 ? 5.215 -3.063 1.776 1.00 92.94 200 LYS A N 1
ATOM 1547 C CA . LYS A 1 200 ? 6.662 -3.126 1.571 1.00 92.94 200 LYS A CA 1
ATOM 1548 C C . LYS A 1 200 ? 7.005 -2.713 0.148 1.00 92.94 200 LYS A C 1
ATOM 1550 O O . LYS A 1 200 ? 6.342 -3.131 -0.795 1.00 92.94 200 LYS A O 1
ATOM 1555 N N . ARG A 1 201 ? 8.028 -1.873 -0.010 1.00 92.06 201 ARG A N 1
ATOM 1556 C CA . ARG A 1 201 ? 8.416 -1.294 -1.305 1.00 92.06 201 ARG A CA 1
ATOM 1557 C C . ARG A 1 201 ? 9.823 -1.718 -1.684 1.00 92.06 201 ARG A C 1
ATOM 1559 O O . ARG A 1 201 ? 10.715 -1.684 -0.836 1.00 92.06 201 ARG A O 1
ATOM 1566 N N . PHE A 1 202 ? 10.034 -2.054 -2.949 1.00 88.94 202 PHE A N 1
ATOM 1567 C CA . PHE A 1 202 ? 11.373 -2.213 -3.507 1.00 88.94 202 PHE A CA 1
ATOM 1568 C C . PHE A 1 202 ? 11.888 -0.855 -3.995 1.00 88.94 202 PHE A C 1
ATOM 1570 O O . PHE A 1 202 ? 11.297 -0.254 -4.891 1.00 88.94 202 PHE A O 1
ATOM 1577 N N . LEU A 1 203 ? 12.953 -0.338 -3.376 1.00 86.88 203 LEU A N 1
ATOM 1578 C CA . LEU A 1 203 ? 13.535 0.969 -3.694 1.00 86.88 203 LEU A CA 1
ATOM 1579 C C . LEU A 1 203 ? 15.056 0.923 -3.560 1.00 86.88 203 LEU A C 1
ATOM 1581 O O . LEU A 1 203 ? 15.584 0.571 -2.498 1.00 86.88 203 LEU A O 1
ATOM 1585 N N . ARG A 1 204 ? 15.756 1.400 -4.593 1.00 85.06 204 ARG A N 1
ATOM 1586 C CA . ARG A 1 204 ? 17.222 1.422 -4.684 1.00 85.06 204 ARG A CA 1
ATOM 1587 C C . ARG A 1 204 ? 17.860 0.039 -4.476 1.00 85.06 204 ARG A C 1
ATOM 1589 O O . ARG A 1 204 ? 18.676 -0.128 -3.571 1.00 85.06 204 ARG A O 1
ATOM 1596 N N . GLY A 1 205 ? 17.410 -0.955 -5.241 1.00 80.56 205 GLY A N 1
ATOM 1597 C CA . GLY A 1 205 ? 17.977 -2.308 -5.238 1.00 80.56 205 GLY A CA 1
ATOM 1598 C C . GLY A 1 205 ? 17.613 -3.204 -4.050 1.00 80.56 205 GLY A C 1
ATOM 1599 O O . GLY A 1 205 ? 18.092 -4.3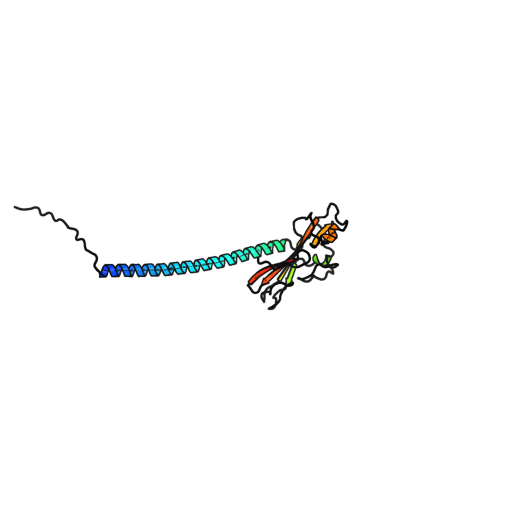30 -3.989 1.00 80.56 205 GLY A O 1
ATOM 1600 N N . ALA A 1 206 ? 16.778 -2.748 -3.110 1.00 86.44 206 ALA A N 1
ATOM 1601 C CA . ALA A 1 206 ? 16.385 -3.554 -1.956 1.00 86.44 206 ALA A CA 1
ATOM 1602 C C . ALA A 1 206 ? 14.961 -3.253 -1.477 1.00 86.44 206 ALA A C 1
ATOM 1604 O O . ALA A 1 206 ? 14.426 -2.155 -1.671 1.00 86.44 206 ALA A O 1
ATOM 1605 N N . PHE A 1 207 ? 14.363 -4.217 -0.776 1.00 88.62 207 PHE A N 1
ATOM 1606 C CA . PHE A 1 207 ? 13.114 -3.991 -0.061 1.00 88.62 207 PHE A CA 1
ATOM 1607 C C . PHE A 1 207 ? 13.331 -3.122 1.181 1.00 88.62 207 PHE A C 1
ATOM 1609 O O . PHE A 1 207 ? 14.222 -3.369 1.992 1.00 88.62 207 PHE A O 1
ATOM 1616 N N . ARG A 1 208 ? 12.483 -2.108 1.347 1.00 90.88 208 ARG A N 1
ATOM 1617 C CA . ARG A 1 208 ? 12.494 -1.207 2.505 1.00 90.88 208 ARG A CA 1
ATOM 1618 C C . ARG A 1 208 ? 11.721 -1.777 3.688 1.00 90.88 208 ARG A C 1
ATOM 1620 O O . ARG A 1 208 ? 11.069 -2.816 3.585 1.00 90.88 208 ARG A O 1
ATOM 1627 N N . ALA A 1 209 ? 11.837 -1.099 4.827 1.00 89.94 209 ALA A N 1
ATOM 1628 C CA . ALA A 1 209 ? 11.023 -1.394 5.997 1.00 89.94 209 ALA A CA 1
ATOM 1629 C C . ALA A 1 209 ? 9.532 -1.339 5.632 1.00 89.94 209 ALA A C 1
ATOM 1631 O O . ALA A 1 209 ? 9.124 -0.591 4.743 1.00 89.94 209 ALA A O 1
ATOM 1632 N N . SER A 1 210 ? 8.737 -2.174 6.291 1.00 90.69 210 SER A N 1
ATOM 1633 C CA . SER A 1 210 ? 7.295 -2.210 6.082 1.00 90.69 210 SER A CA 1
ATOM 1634 C C . SER A 1 210 ? 6.633 -0.988 6.706 1.00 90.69 210 SER A C 1
ATOM 1636 O O . SER A 1 210 ? 6.838 -0.717 7.888 1.00 90.69 210 SER A O 1
ATOM 1638 N N . GLU A 1 211 ? 5.818 -0.295 5.924 1.00 91.88 211 GLU A N 1
ATOM 1639 C CA . GLU A 1 211 ? 5.059 0.888 6.328 1.00 91.88 211 GLU A CA 1
ATOM 1640 C C . GLU A 1 211 ? 3.603 0.478 6.615 1.00 91.88 211 GLU A C 1
ATOM 1642 O O . GLU A 1 211 ? 3.046 -0.294 5.828 1.00 91.88 211 GLU A O 1
ATOM 1647 N N . PRO A 1 212 ? 2.972 0.947 7.707 1.00 92.06 212 PRO A N 1
ATOM 1648 C CA . PRO A 1 212 ? 1.531 0.786 7.900 1.00 92.06 212 PRO A CA 1
ATOM 1649 C C . PRO A 1 212 ? 0.740 1.629 6.888 1.00 92.06 212 PRO A C 1
ATOM 1651 O O . PRO A 1 212 ? 1.232 2.663 6.424 1.00 92.06 212 PRO A O 1
ATOM 1654 N N . LEU A 1 213 ? -0.458 1.157 6.540 1.00 87.69 213 LEU A N 1
ATOM 1655 C CA . LEU A 1 213 ? -1.450 1.881 5.742 1.00 87.69 213 LEU A CA 1
ATOM 1656 C C . LEU A 1 213 ? -2.570 2.432 6.620 1.00 87.69 213 LEU A C 1
ATOM 1658 O O . LEU A 1 213 ? -2.904 1.769 7.626 1.00 87.69 213 LEU A O 1
#

Solvent-accessible surface area (backbone atoms only — not comparable to full-atom values): 12185 Å² total; per-residue (Å²): 140,83,84,87,82,81,83,77,82,74,78,78,81,77,75,85,50,73,68,59,54,52,52,52,50,52,54,51,52,52,53,51,50,54,49,50,54,53,50,56,49,50,55,52,51,53,55,50,52,50,54,53,47,52,52,52,50,52,50,51,52,46,48,52,52,50,51,57,50,60,72,40,41,60,41,61,66,71,42,48,76,73,86,62,92,79,59,66,76,64,59,96,68,62,73,90,61,74,94,56,45,69,35,63,71,45,68,21,63,46,70,47,73,60,36,60,72,81,39,58,61,74,91,45,68,47,34,27,58,67,38,49,37,42,36,38,26,27,32,47,94,57,75,55,93,75,75,50,53,56,29,47,26,25,38,12,48,76,59,42,56,44,59,42,32,25,45,58,52,72,74,39,88,78,73,56,101,76,52,48,34,16,46,46,40,40,40,39,37,36,38,26,72,88,73,46,50,28,40,30,39,47,58,57,76,38,70,51,78,69,40,80,103

Sequence (213 aa):
MGPLIWHSNGRYMRGFTLPELLLAASLGLLITWGMVDLNANSLRVLRQIQRDQEAHEGGRFALDRLRQEIRLAGFFGSGSLPSTELMERPSLCFNLIGEAHEHVFAAPLDGRNNLAAGQSICGGQKILEGTDVLLVRSAHSGIHLRLSATQHYVVATPPVLQLATGSEILNSAMITCCDSIRSYQQQIFYVTEDRVLRRKRFLRGAFRASEPL

Mean predicted aligned error: 10.08 Å